Protein AF-F6DA67-F1 (afdb_monomer)

Foldseek 3Di:
DVVLVVLLVVLLVLLVVQLVVDPQSVVLVVVLLVLLLVVLVVVLVVVQVVVCVVVVNDHDDPVVSVVSSVVSSCCLPPVCSVCQQPDDPLVVQQVVCCVPPVDGQWAQLFQFWIWGADPVRATEIGGGRLNSLSVVLVVVQVVCVVVVHDDLVVSLVVSVVVRVVRLVSSLVVLVVCVVVVNHPQQHKYKYKADPVVCVSCCVQQVKDFDDDDPVCVVVVVSVVSSVLVSRQSSCCSNPVHGDPDSDITITMDGSCSRNVVD

Radius of gyration: 20.58 Å; Cα contacts (8 Å, |Δi|>4): 300; chains: 1; bounding box: 48×50×56 Å

Secondary structure (DSSP, 8-state):
-HHHHHHHHHHHHHHHHHHHHSHHHHHHHHHHHHHHHHHHHHHHHHHHHHHHHHTTTPPPPHHHHHHHHHHHHHHHHHHHHHHTTT--HHHHHHHHHHHHHS--SEEEEETTEEEEE-TTS-EEEEE--HHHHHHHHHHHHHHHHHTT---HHHHHHHHHHHHHHHHHHHHHHHHHHHHTTSS-TTPEEEEEEEHHHHHHHHHHHTPEE-PPPHHHHHHHHHHHHHHHHHHHHHHHHHHSS--S---EEEEEEEHHHHHT--

Structure (mmCIF, N/CA/C/O backbone):
data_AF-F6DA67-F1
#
_entry.id   AF-F6DA67-F1
#
loop_
_atom_site.group_PDB
_atom_site.id
_atom_site.type_symbol
_atom_site.label_atom_id
_atom_site.label_alt_id
_atom_site.label_comp_id
_atom_site.label_asym_id
_atom_site.label_entity_id
_atom_site.label_seq_id
_atom_site.pdbx_PDB_ins_code
_atom_site.Cartn_x
_atom_site.Cartn_y
_atom_site.Cartn_z
_atom_site.occupancy
_atom_site.B_iso_or_equiv
_atom_site.auth_seq_id
_atom_site.auth_comp_id
_atom_site.auth_asym_id
_atom_site.auth_atom_id
_atom_site.pdbx_PDB_model_num
ATOM 1 N N . MET A 1 1 ? -6.885 25.244 -4.629 1.00 47.50 1 MET A N 1
ATOM 2 C CA . MET A 1 1 ? -6.294 23.984 -5.140 1.00 47.50 1 MET A CA 1
ATOM 3 C C . MET A 1 1 ? -4.766 23.944 -5.046 1.00 47.50 1 MET A C 1
ATOM 5 O O . MET A 1 1 ? -4.252 22.886 -4.711 1.00 47.50 1 MET A O 1
ATOM 9 N N . ASN A 1 2 ? -4.042 25.059 -5.238 1.00 55.22 2 ASN A N 1
ATOM 10 C CA . ASN A 1 2 ? -2.563 25.078 -5.242 1.00 55.22 2 ASN A CA 1
ATOM 11 C C . ASN A 1 2 ? -1.890 24.566 -3.949 1.00 55.22 2 ASN A C 1
ATOM 13 O O . ASN A 1 2 ? -0.850 23.919 -4.026 1.00 55.22 2 ASN A O 1
ATOM 17 N N . ASN A 1 3 ? -2.505 24.757 -2.775 1.00 81.44 3 ASN A N 1
ATOM 18 C CA . ASN A 1 3 ? -1.893 24.349 -1.501 1.00 81.44 3 ASN A CA 1
ATOM 19 C C . ASN A 1 3 ? -1.839 22.828 -1.288 1.00 81.44 3 ASN A C 1
ATOM 21 O O . ASN A 1 3 ? -0.908 22.345 -0.652 1.00 81.44 3 ASN A O 1
ATOM 25 N N . GLU A 1 4 ? -2.792 22.058 -1.826 1.00 84.19 4 GLU A N 1
ATOM 26 C CA . GLU A 1 4 ? -2.809 20.605 -1.611 1.00 84.19 4 GLU A CA 1
ATOM 27 C C . GLU A 1 4 ? -1.755 19.896 -2.464 1.00 84.19 4 GLU A C 1
ATOM 29 O O . GLU A 1 4 ? -1.044 19.023 -1.975 1.00 84.19 4 GLU A O 1
ATOM 34 N N . TRP A 1 5 ? -1.613 20.298 -3.728 1.00 85.31 5 TRP A N 1
ATOM 35 C CA . TRP A 1 5 ? -0.582 19.758 -4.614 1.00 85.31 5 TRP A CA 1
ATOM 36 C C . TRP A 1 5 ? 0.821 20.016 -4.066 1.00 85.31 5 TRP A C 1
ATOM 38 O O . TRP A 1 5 ? 1.603 19.078 -3.918 1.00 85.31 5 TRP A O 1
ATOM 48 N N . LEU A 1 6 ? 1.104 21.265 -3.683 1.00 87.94 6 LEU A N 1
ATOM 49 C CA . LEU A 1 6 ? 2.373 21.640 -3.057 1.00 87.94 6 LEU A CA 1
ATOM 50 C C . LEU A 1 6 ? 2.613 20.866 -1.758 1.00 87.94 6 LEU A C 1
ATOM 52 O O . LEU A 1 6 ? 3.717 20.379 -1.533 1.00 87.94 6 LEU A O 1
ATOM 56 N N . PHE A 1 7 ? 1.581 20.678 -0.930 1.00 88.50 7 PHE A N 1
ATOM 57 C CA . PHE A 1 7 ? 1.683 19.866 0.282 1.00 88.50 7 PHE A CA 1
ATOM 58 C C . PHE A 1 7 ? 2.084 18.417 -0.023 1.00 88.50 7 PHE A C 1
ATOM 60 O O . PHE A 1 7 ? 3.012 17.893 0.595 1.00 88.50 7 PHE A O 1
ATOM 67 N N . ARG A 1 8 ? 1.429 17.771 -0.997 1.00 89.38 8 ARG A N 1
ATOM 68 C CA . ARG A 1 8 ? 1.737 16.384 -1.384 1.00 89.38 8 ARG A CA 1
ATOM 69 C C . ARG A 1 8 ? 3.165 16.252 -1.911 1.00 89.38 8 ARG A C 1
ATOM 71 O O . ARG A 1 8 ? 3.876 15.326 -1.517 1.00 89.38 8 ARG A O 1
ATOM 78 N N . VAL A 1 9 ? 3.605 17.192 -2.747 1.00 88.25 9 VAL A N 1
ATOM 79 C CA . VAL A 1 9 ? 4.982 17.238 -3.265 1.00 88.25 9 VAL A CA 1
ATOM 80 C C . VAL A 1 9 ? 5.983 17.430 -2.126 1.00 88.25 9 VAL A C 1
ATOM 82 O O . VAL A 1 9 ? 6.941 16.666 -2.028 1.00 88.25 9 VAL A O 1
ATOM 85 N N . ASN A 1 10 ? 5.733 18.369 -1.211 1.00 90.00 10 ASN A N 1
ATOM 86 C CA . ASN A 1 10 ? 6.610 18.633 -0.069 1.00 90.00 10 ASN A CA 1
ATOM 87 C C . ASN A 1 10 ? 6.737 17.421 0.862 1.00 90.00 10 ASN A C 1
ATOM 89 O O . ASN A 1 10 ? 7.841 17.080 1.281 1.00 90.00 10 ASN A O 1
ATOM 93 N N . GLU A 1 11 ? 5.638 16.729 1.160 1.00 89.25 11 GLU A N 1
ATOM 94 C CA . GLU A 1 11 ? 5.669 15.513 1.981 1.00 89.25 11 GLU A CA 1
ATOM 95 C C . GLU A 1 11 ? 6.407 14.366 1.284 1.00 89.25 11 GLU A C 1
ATOM 97 O O . GLU A 1 11 ? 7.165 13.637 1.924 1.00 89.25 11 GLU A O 1
ATOM 102 N N . THR A 1 12 ? 6.245 14.234 -0.033 1.00 88.62 12 THR A N 1
ATOM 103 C CA . THR A 1 12 ? 6.998 13.259 -0.838 1.00 88.62 12 THR A CA 1
ATOM 104 C C . THR A 1 12 ? 8.489 13.586 -0.839 1.00 88.62 12 THR A C 1
ATOM 106 O O . THR A 1 12 ? 9.317 12.703 -0.645 1.00 88.62 12 THR A O 1
ATOM 109 N N . TRP A 1 13 ? 8.850 14.861 -0.966 1.00 89.88 13 TRP A N 1
ATOM 110 C CA . TRP A 1 13 ? 10.239 15.309 -0.909 1.00 89.88 13 TRP A CA 1
ATOM 111 C C . TRP A 1 13 ? 10.879 15.066 0.460 1.00 89.88 13 TRP A C 1
ATOM 113 O O . TRP A 1 13 ? 11.995 14.550 0.536 1.00 89.88 13 TRP A O 1
ATOM 123 N N . ARG A 1 14 ? 10.164 15.374 1.552 1.00 91.31 14 ARG A N 1
ATOM 124 C CA . ARG A 1 14 ? 10.596 15.059 2.926 1.00 91.31 14 ARG A CA 1
ATOM 125 C C . ARG A 1 14 ? 10.836 13.564 3.102 1.00 91.31 14 ARG A C 1
ATOM 127 O O . ARG A 1 14 ? 11.852 13.176 3.674 1.00 91.31 14 ARG A O 1
ATOM 134 N N . PHE A 1 15 ? 9.925 12.743 2.587 1.00 90.88 15 PHE A N 1
ATOM 135 C CA . PHE A 1 15 ? 10.051 11.293 2.615 1.00 90.88 15 PHE A CA 1
ATOM 136 C C . PHE A 1 15 ? 11.291 10.811 1.854 1.00 90.88 15 PHE A C 1
ATOM 138 O O . PHE A 1 15 ? 12.117 10.107 2.431 1.00 90.88 15 PHE A O 1
ATOM 145 N N . THR A 1 16 ? 11.472 11.235 0.600 1.00 89.44 16 THR A N 1
ATOM 146 C CA . THR A 1 16 ? 12.630 10.852 -0.222 1.00 89.44 16 THR A CA 1
ATOM 147 C C . THR A 1 16 ? 13.943 11.267 0.437 1.00 89.44 16 THR A C 1
ATOM 149 O O . THR A 1 16 ? 14.872 10.464 0.515 1.00 89.44 16 THR A O 1
ATOM 152 N N . LYS A 1 17 ? 14.012 12.484 0.991 1.00 91.75 17 LYS A N 1
ATOM 153 C CA . LYS A 1 17 ? 15.178 12.953 1.753 1.00 91.75 17 LYS A CA 1
ATOM 154 C C . LYS A 1 17 ? 15.479 12.061 2.954 1.00 91.75 17 LYS A C 1
ATOM 156 O O . LYS A 1 17 ? 16.620 11.642 3.116 1.00 91.75 17 LYS A O 1
ATOM 161 N N . ALA A 1 18 ? 14.476 11.740 3.772 1.00 89.81 18 ALA A N 1
ATOM 162 C CA . ALA A 1 18 ? 14.655 10.863 4.930 1.00 89.81 18 ALA A CA 1
ATOM 163 C C . ALA A 1 18 ? 15.146 9.465 4.515 1.00 89.81 18 ALA A C 1
ATOM 165 O O . ALA A 1 18 ? 16.015 8.869 5.157 1.00 89.81 18 ALA A O 1
ATOM 166 N N . LEU A 1 19 ? 14.609 8.955 3.410 1.00 89.00 19 LEU A N 1
ATOM 167 C CA . LEU A 1 19 ? 14.921 7.635 2.886 1.00 89.00 19 LEU A CA 1
ATOM 168 C C . LEU A 1 19 ? 16.359 7.550 2.343 1.00 89.00 19 LEU A C 1
ATOM 170 O O . LEU A 1 19 ? 17.045 6.572 2.618 1.00 89.00 19 LEU A O 1
ATOM 174 N N . VAL A 1 20 ? 16.864 8.593 1.678 1.00 90.25 20 VAL A N 1
ATOM 175 C CA . VAL A 1 20 ? 18.268 8.663 1.219 1.00 90.25 20 VAL A CA 1
ATOM 176 C C . VAL A 1 20 ? 19.245 8.955 2.369 1.00 90.25 20 VAL A C 1
ATOM 178 O O . VAL A 1 20 ? 20.353 8.411 2.408 1.00 90.25 20 VAL A O 1
ATOM 181 N N . ALA A 1 21 ? 18.850 9.794 3.329 1.00 90.69 21 ALA A N 1
ATOM 182 C CA . ALA A 1 21 ? 19.714 10.186 4.443 1.00 90.69 21 ALA A CA 1
ATOM 183 C C . ALA A 1 21 ? 19.967 9.037 5.436 1.00 90.69 21 ALA A C 1
ATOM 185 O O . ALA A 1 21 ? 21.059 8.928 5.996 1.00 90.69 21 ALA A O 1
ATOM 186 N N . SER A 1 22 ? 18.992 8.147 5.632 1.00 89.19 22 SER A N 1
ATOM 187 C CA . SER A 1 22 ? 19.088 7.050 6.602 1.00 89.19 22 SER A CA 1
ATOM 188 C C . SER A 1 22 ? 19.750 5.788 6.028 1.00 89.19 22 SER A C 1
ATOM 190 O O . SER A 1 22 ? 19.523 5.411 4.879 1.00 89.19 22 SER A O 1
ATOM 192 N N . GLN A 1 23 ? 20.540 5.077 6.842 1.00 87.38 23 GLN A N 1
ATOM 193 C CA . GLN A 1 23 ? 21.124 3.786 6.448 1.00 87.38 23 GLN A CA 1
ATOM 194 C C . GLN A 1 23 ? 20.050 2.725 6.117 1.00 87.38 23 GLN A C 1
ATOM 196 O O . GLN A 1 23 ? 20.165 2.105 5.056 1.00 87.38 23 GLN A O 1
ATOM 201 N N . PRO A 1 24 ? 18.986 2.533 6.930 1.00 82.69 24 PRO A N 1
ATOM 202 C CA . PRO A 1 24 ? 17.918 1.588 6.599 1.00 82.69 24 PRO A CA 1
ATOM 203 C C . PRO A 1 24 ? 17.187 1.945 5.300 1.00 82.69 24 PRO A C 1
ATOM 205 O O . PRO A 1 24 ? 16.881 1.063 4.500 1.00 82.69 24 PRO A O 1
ATOM 208 N N . GLY A 1 25 ? 16.959 3.238 5.048 1.00 84.19 25 GLY A N 1
ATOM 209 C CA . GLY A 1 25 ? 16.331 3.712 3.818 1.00 84.19 25 GLY A CA 1
ATOM 210 C C . GLY A 1 25 ? 17.201 3.491 2.579 1.00 84.19 25 GLY A C 1
ATOM 211 O O . GLY A 1 25 ? 16.693 3.014 1.566 1.00 84.19 25 GLY A O 1
ATOM 212 N N . ARG A 1 26 ? 18.521 3.720 2.660 1.00 87.94 26 ARG A N 1
ATOM 213 C CA . ARG A 1 26 ? 19.459 3.385 1.569 1.00 87.94 26 ARG A CA 1
ATOM 214 C C . ARG A 1 26 ? 19.498 1.893 1.278 1.00 87.94 26 ARG A C 1
ATOM 216 O O . ARG A 1 26 ? 19.484 1.499 0.116 1.00 87.94 26 ARG A O 1
ATOM 223 N N . HIS A 1 27 ? 19.525 1.062 2.318 1.00 84.50 27 HIS A N 1
ATOM 224 C CA . HIS A 1 27 ? 19.482 -0.387 2.147 1.00 84.50 27 HIS A CA 1
ATOM 225 C C . HIS A 1 27 ? 18.179 -0.824 1.464 1.00 84.50 27 HIS A C 1
ATOM 227 O O . HIS A 1 27 ? 18.207 -1.601 0.510 1.00 84.50 27 HIS A O 1
ATOM 233 N N . PHE A 1 28 ? 17.048 -0.257 1.889 1.00 82.69 28 PHE A N 1
ATOM 234 C CA . PHE A 1 28 ? 15.756 -0.470 1.248 1.00 82.69 28 PHE A CA 1
ATOM 235 C C . PHE A 1 28 ? 15.753 -0.034 -0.227 1.00 82.69 28 PHE A C 1
ATOM 237 O O . PHE A 1 28 ? 15.289 -0.797 -1.073 1.00 82.69 28 PHE A O 1
ATOM 244 N N . LEU A 1 29 ? 16.309 1.139 -0.562 1.00 83.75 29 LEU A N 1
ATOM 245 C CA . LEU A 1 29 ? 16.446 1.594 -1.954 1.00 83.75 29 LEU A CA 1
ATOM 246 C C . LEU A 1 29 ? 17.275 0.635 -2.789 1.00 83.75 29 LEU A C 1
ATOM 248 O O . LEU A 1 29 ? 16.865 0.306 -3.897 1.00 83.75 29 LEU A O 1
ATOM 252 N N . TRP A 1 30 ? 18.414 0.178 -2.267 1.00 83.94 30 TRP A N 1
ATOM 253 C CA . TRP A 1 30 ? 19.270 -0.745 -3.001 1.00 83.94 30 TRP A CA 1
ATOM 254 C C . TRP A 1 30 ? 18.566 -2.060 -3.289 1.00 83.94 30 TRP A C 1
ATOM 256 O O . TRP A 1 30 ? 18.578 -2.531 -4.424 1.00 83.94 30 TRP A O 1
ATOM 266 N N . GLN A 1 31 ? 17.889 -2.621 -2.286 1.00 80.25 31 GLN A N 1
ATOM 267 C CA . GLN A 1 31 ? 17.084 -3.817 -2.490 1.00 80.25 31 GLN A CA 1
ATOM 268 C C . GLN A 1 31 ? 15.953 -3.573 -3.493 1.00 80.25 31 GLN A C 1
ATOM 270 O O . GLN A 1 31 ? 15.712 -4.413 -4.356 1.00 80.25 31 GLN A O 1
ATOM 275 N N . HIS A 1 32 ? 15.244 -2.448 -3.387 1.00 79.56 32 HIS A N 1
ATOM 276 C CA . HIS A 1 32 ? 14.164 -2.109 -4.309 1.00 79.56 32 HIS A CA 1
ATOM 277 C C . HIS A 1 32 ? 14.684 -1.980 -5.745 1.00 79.56 32 HIS A C 1
ATOM 279 O O . HIS A 1 32 ? 14.117 -2.590 -6.643 1.00 79.56 32 HIS A O 1
ATOM 285 N N . LEU A 1 33 ? 15.802 -1.281 -5.952 1.00 83.25 33 LEU A N 1
ATOM 286 C CA . LEU A 1 33 ? 16.454 -1.136 -7.251 1.00 83.25 33 LEU A CA 1
ATOM 287 C C . LEU A 1 33 ? 16.888 -2.489 -7.828 1.00 83.25 33 LEU A C 1
ATOM 289 O O . LEU A 1 33 ? 16.602 -2.760 -8.990 1.00 83.25 33 LEU A O 1
ATOM 293 N N . LEU A 1 34 ? 17.500 -3.363 -7.023 1.00 83.50 34 LEU A N 1
ATOM 294 C CA . LEU A 1 34 ? 17.895 -4.707 -7.457 1.00 83.50 34 LEU A CA 1
ATOM 295 C C . LEU A 1 34 ? 16.684 -5.541 -7.908 1.00 83.50 34 LEU A C 1
ATOM 297 O O . LEU A 1 34 ? 16.707 -6.141 -8.980 1.00 83.50 34 LEU A O 1
ATOM 301 N N . ASN A 1 35 ? 15.601 -5.543 -7.125 1.00 80.19 35 ASN A N 1
ATOM 302 C CA . ASN A 1 35 ? 14.379 -6.268 -7.491 1.00 80.19 35 ASN A CA 1
ATOM 303 C C . ASN A 1 35 ? 13.746 -5.692 -8.761 1.00 80.19 35 ASN A C 1
ATOM 305 O O . ASN A 1 35 ? 13.288 -6.440 -9.621 1.00 80.19 35 ASN A O 1
ATOM 309 N N . THR A 1 36 ? 13.735 -4.367 -8.893 1.00 80.62 36 THR A N 1
ATOM 310 C CA . THR A 1 36 ? 13.184 -3.686 -10.064 1.00 80.62 36 THR A CA 1
ATOM 311 C C . THR A 1 36 ? 14.019 -3.952 -11.318 1.00 80.62 36 THR A C 1
ATOM 313 O O . THR A 1 36 ? 13.440 -4.183 -12.376 1.00 80.62 36 THR A O 1
ATOM 316 N N . LEU A 1 37 ? 15.350 -4.028 -11.206 1.00 83.31 37 LEU A N 1
ATOM 317 C CA . LEU A 1 37 ? 16.243 -4.463 -12.288 1.00 83.31 37 LEU A CA 1
ATOM 318 C C . LEU A 1 37 ? 15.940 -5.896 -12.734 1.00 83.31 37 LEU A C 1
ATOM 320 O O . LEU A 1 37 ? 15.819 -6.152 -13.930 1.00 83.31 37 LEU A O 1
ATOM 324 N N . LEU A 1 38 ? 15.774 -6.820 -11.784 1.00 83.06 38 LEU A N 1
ATOM 325 C CA . LEU A 1 38 ? 15.436 -8.212 -12.085 1.00 83.06 38 LEU A CA 1
ATOM 326 C C . LEU A 1 38 ? 14.072 -8.328 -12.774 1.00 83.06 38 LEU A C 1
ATOM 328 O O . LEU A 1 38 ? 13.959 -9.004 -13.793 1.00 83.06 38 LEU A O 1
ATOM 332 N N . ILE A 1 39 ? 13.049 -7.633 -12.269 1.00 82.12 39 ILE A N 1
ATOM 333 C CA . ILE A 1 39 ? 11.710 -7.616 -12.878 1.00 82.12 39 ILE A CA 1
ATOM 334 C C . ILE A 1 39 ? 11.760 -7.005 -14.280 1.00 82.12 39 ILE A C 1
ATOM 336 O O . ILE A 1 39 ? 11.202 -7.584 -15.211 1.00 82.12 39 ILE A O 1
ATOM 340 N N . ALA A 1 40 ? 12.453 -5.877 -14.458 1.00 84.50 40 ALA A N 1
ATOM 341 C CA . ALA A 1 40 ? 12.643 -5.272 -15.773 1.00 84.50 40 ALA A CA 1
ATOM 342 C C . ALA A 1 40 ? 13.340 -6.247 -16.735 1.00 84.50 40 ALA A C 1
ATOM 344 O O . ALA A 1 40 ? 12.933 -6.366 -17.891 1.00 84.50 40 ALA A O 1
ATOM 345 N N . GLY A 1 41 ? 14.337 -6.993 -16.251 1.00 84.19 41 GLY A N 1
ATOM 346 C CA . GLY A 1 41 ? 15.041 -8.022 -17.015 1.00 84.19 41 GLY A CA 1
ATOM 347 C C . GLY A 1 41 ? 14.122 -9.160 -17.444 1.00 84.19 41 GLY A C 1
ATOM 348 O O . GLY A 1 41 ? 14.063 -9.477 -18.628 1.00 84.19 41 GLY A O 1
ATOM 349 N N . LEU A 1 42 ? 13.347 -9.721 -16.512 1.00 85.88 42 LEU A N 1
ATOM 350 C CA . LEU A 1 42 ? 12.391 -10.796 -16.796 1.00 85.88 42 LEU A CA 1
ATOM 351 C C . LEU A 1 42 ? 11.306 -10.361 -17.784 1.00 85.88 42 LEU A C 1
ATOM 353 O O . LEU A 1 42 ? 10.984 -11.105 -18.708 1.00 85.88 42 LEU A O 1
ATOM 357 N N . LEU A 1 43 ? 10.757 -9.157 -17.619 1.00 84.62 43 LEU A N 1
ATOM 358 C CA . LEU A 1 43 ? 9.747 -8.607 -18.524 1.00 84.62 43 LEU A CA 1
ATOM 359 C C . LEU A 1 43 ? 10.319 -8.352 -19.918 1.00 84.62 43 LEU A C 1
ATOM 361 O O . LEU A 1 43 ? 9.679 -8.689 -20.910 1.00 84.62 43 LEU A O 1
ATOM 365 N N . THR A 1 44 ? 11.534 -7.810 -19.998 1.00 84.94 44 THR A N 1
ATOM 366 C CA . THR A 1 44 ? 12.221 -7.589 -21.278 1.00 84.94 44 THR A CA 1
ATOM 367 C C . THR A 1 44 ? 12.527 -8.916 -21.969 1.00 84.94 44 THR A C 1
ATOM 369 O O . THR A 1 44 ? 12.295 -9.039 -23.167 1.00 84.94 44 THR A O 1
ATOM 372 N N . LEU A 1 45 ? 12.977 -9.930 -21.222 1.00 84.88 45 LEU A N 1
ATOM 373 C CA . LEU A 1 45 ? 13.214 -11.276 -21.744 1.00 84.88 45 LEU A CA 1
ATOM 374 C C . LEU A 1 45 ? 11.915 -11.921 -22.241 1.00 84.88 45 LEU A C 1
ATOM 376 O O . LEU A 1 45 ? 11.882 -12.460 -23.341 1.00 84.88 45 LEU A O 1
ATOM 380 N N . SER A 1 46 ? 10.837 -11.820 -21.462 1.00 84.56 46 SER A N 1
ATOM 381 C CA . SER A 1 46 ? 9.516 -12.342 -21.834 1.00 84.56 46 SER A CA 1
ATOM 382 C C . SER A 1 46 ? 8.999 -11.671 -23.106 1.00 84.56 46 SER A C 1
ATOM 384 O O . SER A 1 46 ? 8.561 -12.350 -24.029 1.00 84.56 46 SER A O 1
ATOM 386 N N . PHE A 1 47 ? 9.113 -10.343 -23.190 1.00 83.50 47 PHE A N 1
ATOM 387 C CA . PHE A 1 47 ? 8.771 -9.584 -24.390 1.00 83.50 47 PHE A CA 1
ATOM 388 C C . PHE A 1 47 ? 9.617 -10.018 -25.590 1.00 83.50 47 PHE A C 1
ATOM 390 O O . PHE A 1 47 ? 9.078 -10.216 -26.674 1.00 83.50 47 PHE A O 1
ATOM 397 N N . PHE A 1 48 ? 10.922 -10.228 -25.400 1.00 82.94 48 PHE A N 1
ATOM 398 C CA . PHE A 1 48 ? 11.809 -10.699 -26.459 1.00 82.94 48 PHE A CA 1
ATOM 399 C C . PHE A 1 48 ? 11.422 -12.095 -26.959 1.00 82.94 48 PHE A C 1
ATOM 401 O O . PHE A 1 48 ? 11.348 -12.288 -28.165 1.00 82.94 48 PHE A O 1
ATOM 408 N N . ILE A 1 49 ? 11.116 -13.041 -26.065 1.00 83.56 49 ILE A N 1
ATOM 409 C CA . ILE A 1 49 ? 10.660 -14.395 -26.429 1.00 83.56 49 ILE A CA 1
ATOM 410 C C . ILE A 1 49 ? 9.363 -14.327 -27.242 1.00 83.56 49 ILE A C 1
ATOM 412 O O . ILE A 1 49 ? 9.250 -14.970 -28.283 1.00 83.56 49 ILE A O 1
ATOM 416 N N . VAL A 1 50 ? 8.401 -13.518 -26.793 1.00 82.81 50 VAL A N 1
ATOM 417 C CA . VAL A 1 50 ? 7.116 -13.333 -27.479 1.00 82.81 50 VAL A CA 1
ATOM 418 C C . VAL A 1 50 ? 7.318 -12.726 -28.867 1.00 82.81 50 VAL A C 1
ATOM 420 O O . VAL A 1 50 ? 6.804 -13.254 -29.849 1.00 82.81 50 VAL A O 1
ATOM 423 N N . MET A 1 51 ? 8.104 -11.653 -28.972 1.00 80.50 51 MET A N 1
ATOM 424 C CA . MET A 1 51 ? 8.398 -11.015 -30.257 1.00 80.50 51 MET A CA 1
ATOM 425 C C . MET A 1 51 ? 9.187 -11.945 -31.183 1.00 80.50 51 MET A C 1
ATOM 427 O O . MET A 1 51 ? 8.885 -12.023 -32.365 1.00 80.50 51 MET A O 1
ATOM 431 N N . PHE A 1 52 ? 10.153 -12.703 -30.668 1.00 81.19 52 PHE A N 1
ATOM 432 C CA . PHE A 1 52 ? 10.884 -13.691 -31.462 1.00 81.19 52 PHE A CA 1
ATOM 433 C C . PHE A 1 52 ? 9.941 -14.758 -32.040 1.00 81.19 52 PHE A C 1
ATOM 435 O O . PHE A 1 52 ? 10.068 -15.108 -33.211 1.00 81.19 52 PHE A O 1
ATOM 442 N N . GLY A 1 53 ? 8.963 -15.219 -31.252 1.00 79.25 53 GLY A N 1
ATOM 443 C CA . GLY A 1 53 ? 7.933 -16.157 -31.707 1.00 79.25 53 GLY A CA 1
ATOM 444 C C . GLY A 1 53 ? 6.986 -15.575 -32.763 1.00 79.25 53 GLY A C 1
ATOM 445 O O . GLY A 1 53 ? 6.651 -16.270 -33.715 1.00 79.25 53 GLY A O 1
ATOM 446 N N . PHE A 1 54 ? 6.582 -14.306 -32.633 1.00 81.75 54 PHE A N 1
ATOM 447 C CA . PHE A 1 54 ? 5.681 -13.649 -33.592 1.00 81.75 54 PHE A CA 1
ATOM 448 C C . PHE A 1 54 ? 6.355 -13.207 -34.895 1.00 81.75 54 PHE A C 1
ATOM 450 O O . PHE A 1 54 ? 5.681 -13.105 -35.914 1.00 81.75 54 PHE A O 1
ATOM 457 N N . TYR A 1 55 ? 7.659 -12.927 -34.872 1.00 79.25 55 TYR A N 1
ATOM 458 C CA . TYR A 1 55 ? 8.401 -12.401 -36.022 1.00 79.25 55 TYR A CA 1
ATOM 459 C C . TYR A 1 55 ? 9.388 -13.420 -36.609 1.00 79.25 55 TYR A C 1
ATOM 461 O O . TYR A 1 55 ? 10.458 -13.033 -37.090 1.00 79.25 55 TYR A O 1
ATOM 469 N N . GLU A 1 56 ? 9.044 -14.711 -36.526 1.00 73.56 56 GLU A N 1
ATOM 470 C CA . GLU A 1 56 ? 9.776 -15.835 -37.140 1.00 73.56 56 GLU A CA 1
ATOM 471 C C . GLU A 1 56 ? 11.290 -15.805 -36.870 1.00 73.56 56 GLU A C 1
ATOM 473 O O . GLU A 1 56 ? 12.123 -16.121 -37.716 1.00 73.56 56 GLU A O 1
ATOM 478 N N . GLY A 1 57 ? 11.670 -15.389 -35.665 1.00 67.69 57 GLY A N 1
ATOM 479 C CA . GLY A 1 57 ? 13.058 -15.374 -35.237 1.00 67.69 57 GLY A CA 1
ATOM 480 C C . GLY A 1 57 ? 13.903 -14.189 -35.708 1.00 67.69 57 GLY A C 1
ATOM 481 O O . GLY A 1 57 ? 15.124 -14.216 -35.536 1.00 67.69 57 GLY A O 1
ATOM 482 N N . THR A 1 58 ? 13.309 -13.120 -36.252 1.00 73.19 58 THR A N 1
ATOM 483 C CA . THR A 1 58 ? 14.078 -11.899 -36.551 1.00 73.19 58 THR A CA 1
ATOM 484 C C . THR A 1 58 ? 14.609 -11.250 -35.258 1.00 73.19 58 THR A C 1
ATOM 486 O O . THR A 1 58 ? 13.838 -10.862 -34.374 1.00 73.19 58 THR A O 1
ATOM 489 N N . PRO A 1 59 ? 15.941 -11.114 -35.096 1.00 72.62 59 PRO A N 1
ATOM 490 C CA . PRO A 1 59 ? 16.514 -10.624 -33.850 1.00 72.62 59 PRO A CA 1
ATOM 491 C C . PRO A 1 59 ? 16.312 -9.110 -33.706 1.00 72.62 59 PRO A C 1
ATOM 493 O O . PRO A 1 59 ? 16.672 -8.324 -34.587 1.00 72.62 59 PRO A O 1
ATOM 496 N N . MET A 1 60 ? 15.795 -8.669 -32.555 1.00 76.88 60 MET A N 1
ATOM 497 C CA . MET A 1 60 ? 15.709 -7.237 -32.253 1.00 76.88 60 MET A CA 1
ATOM 498 C C . MET A 1 60 ? 17.099 -6.594 -32.161 1.00 76.88 60 MET A C 1
ATOM 500 O O . MET A 1 60 ? 18.041 -7.147 -31.588 1.00 76.88 60 MET A O 1
ATOM 504 N N . ARG A 1 61 ? 17.221 -5.360 -32.665 1.00 84.19 61 ARG A N 1
ATOM 505 C CA . ARG A 1 61 ? 18.458 -4.574 -32.555 1.00 84.19 61 ARG A CA 1
ATOM 506 C C . ARG A 1 61 ? 18.793 -4.310 -31.083 1.00 84.19 61 ARG A C 1
ATOM 508 O O . ARG A 1 61 ? 17.946 -3.836 -30.327 1.00 84.19 61 ARG A O 1
ATOM 515 N N . ARG A 1 62 ? 20.066 -4.493 -30.702 1.00 82.94 62 ARG A N 1
ATOM 516 C CA . ARG A 1 62 ? 20.574 -4.258 -29.329 1.00 82.94 62 ARG A CA 1
ATOM 517 C C . ARG A 1 62 ? 20.185 -2.886 -28.765 1.00 82.94 62 ARG A C 1
ATOM 519 O O . ARG A 1 62 ? 19.830 -2.781 -27.596 1.00 82.94 62 ARG A O 1
ATOM 526 N N . ARG A 1 63 ? 20.208 -1.842 -29.605 1.00 83.38 63 ARG A N 1
ATOM 527 C CA . ARG A 1 63 ? 19.806 -0.476 -29.221 1.00 83.38 63 ARG A CA 1
ATOM 528 C C . ARG A 1 63 ? 18.339 -0.403 -28.792 1.00 83.38 63 ARG A C 1
ATOM 530 O O . ARG A 1 63 ? 18.046 0.216 -27.778 1.00 83.38 63 ARG A O 1
ATOM 537 N N . SER A 1 64 ? 17.437 -1.061 -29.519 1.00 81.62 64 SER A N 1
ATOM 538 C CA . SER A 1 64 ? 16.010 -1.092 -29.185 1.00 81.62 64 SER A CA 1
ATOM 539 C C . SER A 1 64 ? 15.772 -1.809 -27.859 1.00 81.62 64 SER A C 1
ATOM 541 O O . SER A 1 64 ? 15.065 -1.282 -27.010 1.00 81.62 64 SER A O 1
ATOM 543 N N . VAL A 1 65 ? 16.445 -2.943 -27.632 1.00 81.12 65 VAL A N 1
ATOM 544 C CA . VAL A 1 65 ? 16.372 -3.680 -26.357 1.00 81.12 65 VAL A CA 1
ATOM 545 C C . VAL A 1 65 ? 16.856 -2.814 -25.190 1.00 81.12 65 VAL A C 1
ATOM 547 O O . VAL A 1 65 ? 16.175 -2.725 -24.172 1.00 81.12 65 VAL A O 1
ATOM 550 N N . ALA A 1 66 ? 17.990 -2.125 -25.344 1.00 81.94 66 ALA A N 1
ATOM 551 C CA . ALA A 1 66 ? 18.536 -1.251 -24.306 1.00 81.94 66 ALA A CA 1
ATOM 552 C C . ALA A 1 66 ? 17.622 -0.056 -23.988 1.00 81.94 66 ALA A C 1
ATOM 554 O O . ALA A 1 66 ? 17.461 0.295 -22.818 1.00 81.94 66 ALA A O 1
ATOM 555 N N . ILE A 1 67 ? 16.996 0.548 -25.006 1.00 84.88 67 ILE A N 1
ATOM 556 C CA . ILE A 1 67 ? 16.039 1.649 -24.827 1.00 84.88 67 ILE A CA 1
ATOM 557 C C . ILE A 1 67 ? 14.775 1.144 -24.128 1.00 84.88 67 ILE A C 1
ATOM 559 O O . ILE A 1 67 ? 14.359 1.740 -23.138 1.00 84.88 67 ILE A O 1
ATOM 563 N N . SER A 1 68 ? 14.190 0.033 -24.584 1.00 82.88 68 SER A N 1
ATOM 564 C CA . SER A 1 68 ? 12.998 -0.561 -23.966 1.00 82.88 68 SER A CA 1
ATOM 565 C C . SER A 1 68 ? 13.249 -0.964 -22.515 1.00 82.88 68 SER A C 1
ATOM 567 O O . SER A 1 68 ? 12.431 -0.654 -21.652 1.00 82.88 68 SER A O 1
ATOM 569 N N . PHE A 1 69 ? 14.397 -1.583 -22.229 1.00 84.62 69 PHE A N 1
ATOM 570 C CA . PHE A 1 69 ? 14.801 -1.927 -20.868 1.00 84.62 69 PHE A CA 1
ATOM 571 C C . PHE A 1 69 ? 14.974 -0.678 -19.999 1.00 84.62 69 PHE A C 1
ATOM 573 O O . PHE A 1 69 ? 14.428 -0.620 -18.901 1.00 84.62 69 PHE A O 1
ATOM 580 N N . SER A 1 70 ? 15.690 0.337 -20.494 1.00 84.56 70 SER A N 1
ATOM 581 C CA . SER A 1 70 ? 15.911 1.591 -19.761 1.00 84.56 70 SER A CA 1
ATOM 582 C C . SER A 1 70 ? 14.595 2.295 -19.451 1.00 84.56 70 SER A C 1
ATOM 584 O O . SER A 1 70 ? 14.355 2.659 -18.305 1.00 84.56 70 SER A O 1
ATOM 586 N N . LEU A 1 71 ? 13.708 2.421 -20.443 1.00 84.31 71 LEU A N 1
ATOM 587 C CA . LEU A 1 71 ? 12.382 3.003 -20.253 1.00 84.31 71 LEU A CA 1
ATOM 588 C C . LEU A 1 71 ? 11.579 2.212 -19.224 1.00 84.31 71 LEU A C 1
ATOM 590 O O . LEU A 1 71 ? 11.054 2.803 -18.283 1.00 84.31 71 LEU A O 1
ATOM 594 N N . LEU A 1 72 ? 11.515 0.885 -19.358 1.00 84.19 72 LEU A N 1
ATOM 595 C CA . LEU A 1 72 ? 10.801 0.021 -18.421 1.00 84.19 72 LEU A CA 1
ATOM 596 C C . LEU A 1 72 ? 11.334 0.176 -16.994 1.00 84.19 72 LEU A C 1
ATOM 598 O O . LEU A 1 72 ? 10.553 0.330 -16.057 1.00 84.19 72 LEU A O 1
ATOM 602 N N . LEU A 1 73 ? 12.655 0.187 -16.830 1.00 82.31 73 LEU A N 1
ATOM 603 C CA . LEU A 1 73 ? 13.309 0.383 -15.543 1.00 82.31 73 LEU A CA 1
ATOM 604 C C . LEU A 1 73 ? 12.951 1.746 -14.938 1.00 82.31 73 LEU A C 1
ATOM 606 O O . LEU A 1 73 ? 12.543 1.822 -13.778 1.00 82.31 73 LEU A O 1
ATOM 610 N N . THR A 1 74 ? 13.052 2.818 -15.727 1.00 81.88 74 THR A N 1
ATOM 611 C CA . THR A 1 74 ? 12.668 4.172 -15.312 1.00 81.88 74 THR A CA 1
ATOM 612 C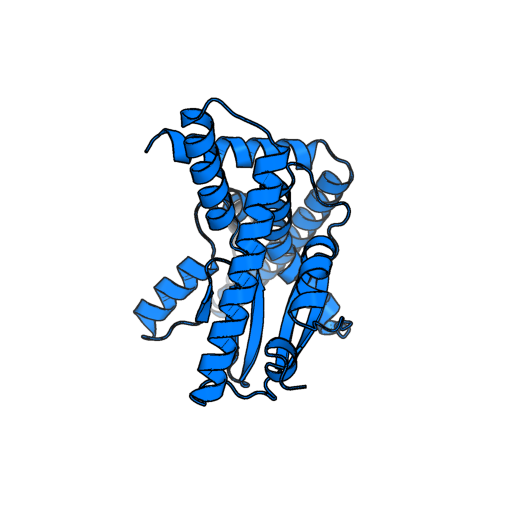 C . THR A 1 74 ? 11.202 4.224 -14.896 1.00 81.88 74 THR A C 1
ATOM 614 O O . THR A 1 74 ? 10.893 4.769 -13.836 1.00 81.88 74 THR A O 1
ATOM 617 N N . PHE A 1 75 ? 10.298 3.615 -15.667 1.00 81.00 75 PHE A N 1
ATOM 618 C CA . PHE A 1 75 ? 8.880 3.547 -15.322 1.00 81.00 75 PHE A CA 1
ATOM 619 C C . PHE A 1 75 ? 8.652 2.790 -14.016 1.00 81.00 75 PHE A C 1
ATOM 621 O O . PHE A 1 75 ? 7.943 3.290 -13.148 1.00 81.00 75 PHE A O 1
ATOM 628 N N . LEU A 1 76 ? 9.280 1.632 -13.825 1.00 78.69 76 LEU A N 1
ATOM 629 C CA . LEU A 1 76 ? 9.097 0.828 -12.617 1.00 78.69 76 LEU A CA 1
ATOM 630 C C . LEU A 1 76 ? 9.639 1.501 -11.346 1.00 78.69 76 LEU A C 1
ATOM 632 O O . LEU A 1 76 ? 9.111 1.243 -10.268 1.00 78.69 76 LEU A O 1
ATOM 636 N N . ILE A 1 77 ? 10.647 2.372 -11.452 1.00 78.06 77 ILE A N 1
ATOM 637 C CA . ILE A 1 77 ? 11.208 3.108 -10.305 1.00 78.06 77 ILE A CA 1
ATOM 638 C C . ILE A 1 77 ? 10.446 4.413 -10.054 1.00 78.06 77 ILE A C 1
ATOM 640 O O . ILE A 1 77 ? 9.996 4.680 -8.938 1.00 78.06 77 ILE A O 1
ATOM 644 N N . ILE A 1 78 ? 10.320 5.253 -11.082 1.00 77.94 78 ILE A N 1
ATOM 645 C CA . ILE A 1 78 ? 9.842 6.632 -10.932 1.00 77.94 78 ILE A CA 1
ATOM 646 C C . ILE A 1 78 ? 8.326 6.669 -10.810 1.00 77.94 78 ILE A C 1
ATOM 648 O O . ILE A 1 78 ? 7.803 7.402 -9.971 1.00 77.94 78 ILE A O 1
ATOM 652 N N . TYR A 1 79 ? 7.611 5.886 -11.620 1.00 75.81 79 TYR A N 1
ATOM 653 C CA . TYR A 1 79 ? 6.156 5.980 -11.682 1.00 75.81 79 TYR A CA 1
ATOM 654 C C . TYR A 1 79 ? 5.504 5.675 -10.328 1.00 75.81 79 TYR A C 1
ATOM 656 O O . TYR A 1 79 ? 4.736 6.517 -9.865 1.00 75.81 79 TYR A O 1
ATOM 664 N N . PRO A 1 80 ? 5.852 4.586 -9.607 1.00 72.50 80 PRO A N 1
ATOM 665 C CA . PRO A 1 80 ? 5.267 4.335 -8.295 1.00 72.50 80 PRO A CA 1
ATOM 666 C C . PRO A 1 80 ? 5.513 5.480 -7.308 1.00 72.50 80 PRO A C 1
ATOM 668 O O . PRO A 1 80 ? 4.567 5.902 -6.647 1.00 72.50 80 PRO A O 1
ATOM 671 N N . LEU A 1 81 ? 6.738 6.018 -7.240 1.00 75.69 81 LEU A N 1
ATOM 672 C CA . LEU A 1 81 ? 7.085 7.152 -6.371 1.00 75.69 81 LEU A CA 1
ATOM 673 C C . LEU A 1 81 ? 6.280 8.409 -6.717 1.00 75.69 81 LEU A C 1
ATOM 675 O O . LEU A 1 81 ? 5.764 9.076 -5.823 1.00 75.69 81 LEU A O 1
ATOM 679 N N . ALA A 1 82 ? 6.153 8.714 -8.007 1.00 73.94 82 ALA A N 1
ATOM 680 C CA . ALA A 1 82 ? 5.454 9.898 -8.488 1.00 73.94 82 ALA A CA 1
ATOM 681 C C . ALA A 1 82 ? 3.937 9.802 -8.283 1.00 73.94 82 ALA A C 1
ATOM 683 O O . ALA A 1 82 ? 3.293 10.807 -7.996 1.00 73.94 82 ALA A O 1
ATOM 684 N N . THR A 1 83 ? 3.351 8.607 -8.409 1.00 74.19 83 THR A N 1
ATOM 685 C CA . THR A 1 83 ? 1.891 8.424 -8.357 1.00 74.19 83 THR A CA 1
ATOM 686 C C . THR A 1 83 ? 1.349 8.119 -6.967 1.00 74.19 83 THR A C 1
ATOM 688 O O . THR A 1 83 ? 0.202 8.459 -6.674 1.00 74.19 83 THR A O 1
ATOM 691 N N . MET A 1 84 ? 2.171 7.523 -6.095 1.00 75.25 84 MET A N 1
ATOM 692 C CA . MET A 1 84 ? 1.837 7.172 -4.707 1.00 75.25 84 MET A CA 1
ATOM 693 C C . MET A 1 84 ? 1.095 8.262 -3.917 1.00 75.25 84 MET A C 1
ATOM 695 O O . MET A 1 84 ? 0.136 7.926 -3.210 1.00 75.25 84 MET A O 1
ATOM 699 N N . PRO A 1 85 ? 1.492 9.547 -4.013 1.00 75.69 85 PRO A N 1
ATOM 700 C CA . PRO A 1 85 ? 0.844 10.624 -3.275 1.00 75.69 85 PRO A CA 1
ATOM 701 C C . PRO A 1 85 ? -0.544 10.975 -3.805 1.00 75.69 85 PRO A C 1
ATOM 703 O O . PRO A 1 85 ? -1.280 11.655 -3.098 1.00 75.69 85 PRO A O 1
ATOM 706 N N . PHE A 1 86 ? -0.916 10.550 -5.014 1.00 74.88 86 PHE A N 1
ATOM 707 C CA . PHE A 1 86 ? -2.111 11.034 -5.714 1.00 74.88 86 PHE A CA 1
ATOM 708 C C . PHE A 1 86 ? -3.180 9.966 -5.889 1.00 74.88 86 PHE A C 1
ATOM 710 O O . PHE A 1 86 ? -4.360 10.247 -5.696 1.00 74.88 86 PHE A O 1
ATOM 717 N N . PHE A 1 87 ? -2.791 8.741 -6.226 1.00 68.62 87 PHE A N 1
ATOM 718 C CA . PHE A 1 87 ? -3.730 7.642 -6.409 1.00 68.62 87 PHE A CA 1
ATOM 719 C C . PHE A 1 87 ? -3.077 6.308 -6.069 1.00 68.62 87 PHE A C 1
ATOM 721 O O . PHE A 1 87 ? -1.859 6.154 -6.091 1.00 68.62 87 PHE A O 1
ATOM 728 N N . SER A 1 88 ? -3.895 5.315 -5.726 1.00 71.44 88 SER A N 1
ATOM 729 C CA . SER A 1 88 ? -3.423 3.938 -5.643 1.00 71.44 88 SER A CA 1
ATOM 730 C C . SER A 1 88 ? -3.646 3.272 -6.990 1.00 71.44 88 SER A C 1
ATOM 732 O O . SER A 1 88 ? -4.712 3.425 -7.587 1.00 71.44 88 SER A O 1
ATOM 734 N N . PHE A 1 89 ? -2.691 2.451 -7.428 1.00 69.81 89 PHE A N 1
ATOM 735 C CA . PHE A 1 89 ? -2.885 1.536 -8.558 1.00 69.81 89 PHE A CA 1
ATOM 736 C C . PHE A 1 89 ? -4.212 0.763 -8.452 1.00 69.81 89 PHE A C 1
ATOM 738 O O . PHE A 1 89 ? -4.906 0.542 -9.437 1.00 69.81 89 PHE A O 1
ATOM 745 N N . LYS A 1 90 ? -4.626 0.443 -7.226 1.00 73.81 90 LYS A N 1
ATOM 746 C CA . LYS A 1 90 ? -5.864 -0.275 -6.923 1.00 73.81 90 LYS A CA 1
ATOM 747 C C . LYS A 1 90 ? -7.121 0.514 -7.294 1.00 73.81 90 LYS A C 1
ATOM 749 O O . LYS A 1 90 ? -8.089 -0.086 -7.744 1.00 73.81 90 LYS A O 1
ATOM 754 N N . ASP A 1 91 ? -7.105 1.841 -7.159 1.00 72.62 91 ASP A N 1
ATOM 755 C CA . ASP A 1 91 ? -8.219 2.703 -7.580 1.00 72.62 91 ASP A CA 1
ATOM 756 C C . ASP A 1 91 ? -8.339 2.766 -9.096 1.00 72.62 91 ASP A C 1
ATOM 758 O O . ASP A 1 91 ? -9.446 2.734 -9.635 1.00 72.62 91 ASP A O 1
ATOM 762 N N . LEU A 1 92 ? -7.196 2.819 -9.783 1.00 73.62 92 LEU A N 1
ATOM 763 C CA . LEU A 1 92 ? -7.145 2.779 -11.237 1.00 73.62 92 LEU A CA 1
ATOM 764 C C . LEU A 1 92 ? -7.677 1.438 -11.756 1.00 73.62 92 LEU A C 1
ATOM 766 O O . LEU A 1 92 ? -8.592 1.428 -12.576 1.00 73.62 92 LEU A O 1
ATOM 770 N N . VAL A 1 93 ? -7.186 0.320 -11.214 1.00 74.38 93 VAL A N 1
ATOM 771 C CA . VAL A 1 93 ? -7.650 -1.030 -11.570 1.00 74.38 93 VAL A CA 1
ATOM 772 C C . VAL A 1 93 ? -9.140 -1.199 -11.292 1.00 74.38 93 VAL A C 1
ATOM 774 O O . VAL A 1 93 ? -9.856 -1.707 -12.148 1.00 74.38 93 VAL A O 1
ATOM 777 N N . ASN A 1 94 ? -9.646 -0.723 -10.151 1.00 77.12 94 ASN A N 1
ATOM 778 C CA . ASN A 1 94 ? -11.080 -0.795 -9.864 1.00 77.12 94 ASN A CA 1
ATOM 779 C C . ASN A 1 94 ? -11.917 0.004 -10.868 1.00 77.12 94 ASN A C 1
ATOM 781 O O . ASN A 1 94 ? -12.960 -0.480 -11.302 1.00 77.12 94 ASN A O 1
ATOM 785 N N . LYS A 1 95 ? -11.478 1.211 -11.251 1.00 79.75 95 LYS A N 1
ATOM 786 C CA . LYS A 1 95 ? -12.171 2.027 -12.262 1.00 79.75 95 LYS A CA 1
ATOM 787 C C . LYS A 1 95 ? -12.155 1.358 -13.633 1.00 79.75 95 LYS A C 1
ATOM 789 O O . LYS A 1 95 ? -13.179 1.356 -14.309 1.00 79.75 95 LYS A O 1
ATOM 794 N N . ILE A 1 96 ? -11.019 0.788 -14.030 1.00 80.50 96 ILE A N 1
ATOM 795 C CA . ILE A 1 96 ? -10.874 0.070 -15.301 1.00 80.50 96 ILE A CA 1
ATOM 796 C C . ILE A 1 96 ? -11.755 -1.182 -15.302 1.00 80.50 96 ILE A C 1
ATOM 798 O O . ILE A 1 96 ? -12.560 -1.353 -16.208 1.00 80.50 96 ILE A O 1
ATOM 802 N N . SER A 1 97 ? -11.679 -2.011 -14.260 1.00 79.31 97 SER A N 1
ATOM 803 C CA . SER A 1 97 ? -12.489 -3.227 -14.138 1.00 79.31 97 SER A CA 1
ATOM 804 C C . SER A 1 97 ? -13.984 -2.933 -14.124 1.00 79.31 97 SER A C 1
ATOM 806 O O . SER A 1 97 ? -14.757 -3.632 -14.771 1.00 79.31 97 SER A O 1
ATOM 808 N N . LEU A 1 98 ? -14.407 -1.875 -13.429 1.00 81.19 98 LEU A N 1
ATOM 809 C CA . LEU A 1 98 ? -15.811 -1.478 -13.423 1.00 81.19 98 LEU A CA 1
ATOM 810 C C . LEU A 1 98 ? -16.284 -1.077 -14.826 1.00 81.19 98 LEU A C 1
ATOM 812 O O . LEU A 1 98 ? -17.393 -1.429 -15.207 1.00 81.19 98 LEU A O 1
ATOM 816 N N . ARG A 1 99 ? -15.442 -0.373 -15.594 1.00 85.19 99 ARG A N 1
ATOM 817 C CA . ARG A 1 99 ? -15.751 0.022 -16.976 1.00 85.19 99 ARG A CA 1
ATOM 818 C C . ARG A 1 99 ? -15.770 -1.160 -17.943 1.00 85.19 99 ARG A C 1
ATOM 820 O O . ARG A 1 99 ? -16.615 -1.179 -18.823 1.00 85.19 99 ARG A O 1
ATOM 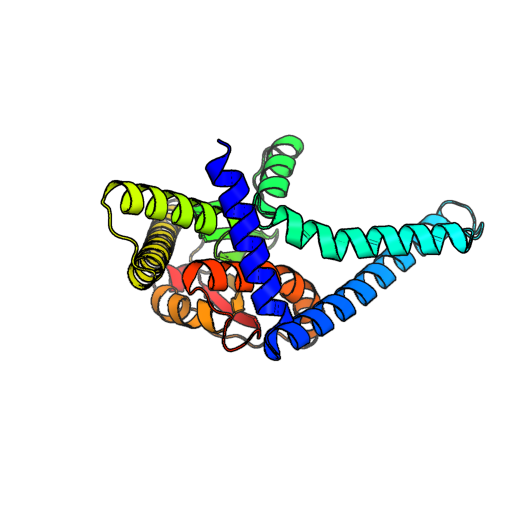827 N N . LEU A 1 100 ? -14.846 -2.109 -17.796 1.00 83.62 100 LEU A N 1
ATOM 828 C CA . LEU A 1 100 ? -14.688 -3.220 -18.742 1.00 83.62 100 LEU A CA 1
ATOM 829 C C . LEU A 1 100 ? -15.590 -4.417 -18.425 1.00 83.62 100 LEU A C 1
ATOM 831 O O . LEU A 1 100 ? -16.135 -5.029 -19.333 1.00 83.62 100 LEU A O 1
ATOM 835 N N . ALA A 1 101 ? -15.735 -4.765 -17.148 1.00 78.62 101 ALA A N 1
ATOM 836 C CA . ALA A 1 101 ? -16.386 -5.999 -16.710 1.00 78.62 101 ALA A CA 1
ATOM 837 C C . ALA A 1 101 ? -17.640 -5.758 -15.853 1.00 78.62 101 ALA A C 1
ATOM 839 O O . ALA A 1 101 ? -18.233 -6.714 -15.356 1.00 78.62 101 ALA A O 1
ATOM 840 N N . GLY A 1 102 ? -18.013 -4.497 -15.590 1.00 74.62 102 GLY A N 1
ATOM 841 C CA . GLY A 1 102 ? -19.143 -4.151 -14.716 1.00 74.62 102 GLY A CA 1
ATOM 842 C C . GLY A 1 102 ? -18.960 -4.576 -13.253 1.00 74.62 102 GLY A C 1
ATOM 843 O O . GLY A 1 102 ? -19.881 -4.463 -12.447 1.00 74.62 102 GLY A O 1
ATOM 844 N N . ARG A 1 103 ? -17.773 -5.074 -12.884 1.00 73.56 103 ARG A N 1
ATOM 845 C CA . ARG A 1 103 ? -17.474 -5.655 -11.572 1.00 73.56 103 ARG A CA 1
ATOM 846 C C . ARG A 1 103 ? -16.274 -4.962 -10.944 1.00 73.56 103 ARG A C 1
ATOM 848 O O . ARG A 1 103 ? -15.301 -4.621 -11.620 1.00 73.56 103 ARG A O 1
ATOM 855 N N . ARG A 1 104 ? -16.341 -4.756 -9.628 1.00 73.50 104 ARG A N 1
ATOM 856 C CA . ARG A 1 104 ? 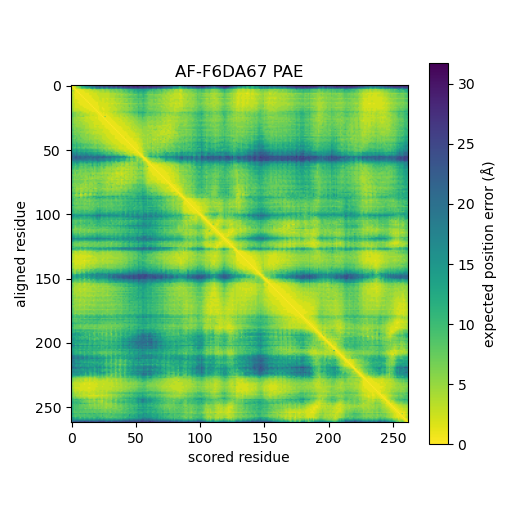-15.215 -4.256 -8.829 1.00 73.50 104 ARG A CA 1
ATOM 857 C C . ARG A 1 104 ? -14.362 -5.441 -8.388 1.00 73.50 104 ARG A C 1
ATOM 859 O O . ARG A 1 104 ? -14.908 -6.432 -7.920 1.00 73.50 104 ARG A O 1
ATOM 866 N N . ILE A 1 105 ? -13.046 -5.311 -8.513 1.00 76.69 105 ILE A N 1
ATOM 867 C CA . ILE A 1 105 ? -12.082 -6.320 -8.041 1.00 76.69 105 ILE A CA 1
ATOM 868 C C . ILE A 1 105 ? -11.839 -6.141 -6.540 1.00 76.69 105 ILE A C 1
ATOM 870 O O . ILE A 1 105 ? -11.677 -7.113 -5.807 1.00 76.69 105 ILE A O 1
ATOM 874 N N . PHE A 1 106 ? -11.868 -4.889 -6.071 1.00 80.12 106 PHE A N 1
ATOM 875 C CA . PHE A 1 106 ? -11.714 -4.553 -4.662 1.00 80.12 106 PHE A CA 1
ATOM 876 C C . PHE A 1 106 ? -13.034 -4.071 -4.058 1.00 80.12 106 PHE A C 1
ATOM 878 O O . PHE A 1 106 ? -13.622 -3.083 -4.518 1.00 80.12 106 PHE A O 1
ATOM 885 N N . THR A 1 107 ? -13.445 -4.720 -2.974 1.00 80.94 107 THR A N 1
ATOM 886 C CA . THR A 1 107 ? -14.545 -4.311 -2.101 1.00 80.94 107 THR A CA 1
ATOM 887 C C . THR A 1 107 ? -13.994 -3.384 -1.024 1.00 80.94 107 THR A C 1
ATOM 889 O O . THR A 1 107 ? -13.278 -3.817 -0.119 1.00 80.94 107 THR A O 1
ATOM 892 N N . ASN A 1 108 ? -14.309 -2.092 -1.125 1.00 80.69 108 ASN A N 1
ATOM 893 C CA . ASN A 1 108 ? -13.951 -1.120 -0.094 1.00 80.69 108 ASN A CA 1
ATOM 894 C C . ASN A 1 108 ? -14.784 -1.392 1.158 1.00 80.69 108 ASN A C 1
ATOM 896 O O . ASN A 1 108 ? -16.010 -1.322 1.095 1.00 80.69 108 ASN A O 1
ATOM 900 N N . LEU A 1 109 ? -14.119 -1.688 2.274 1.00 79.31 109 LEU A N 1
ATOM 901 C CA . LEU A 1 109 ? -14.795 -1.859 3.557 1.00 79.31 109 LEU A CA 1
ATOM 902 C C . LEU A 1 109 ? -14.871 -0.546 4.335 1.00 79.31 109 LEU A C 1
ATOM 904 O O . LEU A 1 109 ? -15.823 -0.287 5.061 1.00 79.31 109 LEU A O 1
ATOM 908 N N . SER A 1 110 ? -13.833 0.271 4.191 1.00 80.06 110 SER A N 1
ATOM 909 C CA . SER A 1 110 ? -13.728 1.625 4.722 1.00 80.06 110 SER A CA 1
ATOM 910 C C . SER A 1 110 ? -12.638 2.386 3.958 1.00 80.06 110 SER A C 1
ATOM 912 O O . SER A 1 110 ? -12.017 1.838 3.043 1.00 80.06 110 SER A O 1
ATOM 914 N N . ASP A 1 111 ? -12.378 3.639 4.334 1.00 76.44 111 ASP A N 1
ATOM 915 C CA . ASP A 1 111 ? -11.397 4.508 3.661 1.00 76.44 111 ASP A CA 1
ATOM 916 C C . ASP A 1 111 ? -9.991 3.892 3.569 1.00 76.44 111 ASP A C 1
ATOM 918 O O . ASP A 1 111 ? -9.267 4.099 2.592 1.00 76.44 111 ASP A O 1
ATOM 922 N N . HIS A 1 112 ? -9.610 3.102 4.576 1.00 76.62 112 HIS A N 1
ATOM 923 C CA . HIS A 1 112 ? -8.279 2.511 4.696 1.00 76.62 112 HIS A CA 1
ATOM 924 C C . HIS A 1 112 ? -8.272 0.989 4.645 1.00 76.62 112 HIS A C 1
ATOM 926 O O . HIS A 1 112 ? -7.211 0.397 4.801 1.00 76.62 112 HIS A O 1
ATOM 932 N N . VAL A 1 113 ? -9.406 0.322 4.454 1.00 78.06 113 VAL A N 1
ATOM 933 C CA . VAL A 1 113 ? -9.456 -1.144 4.493 1.00 78.06 113 VAL A CA 1
ATOM 934 C C . VAL A 1 113 ? -10.298 -1.662 3.346 1.00 78.06 113 VAL A C 1
ATOM 936 O O . VAL A 1 113 ? -11.427 -1.222 3.139 1.00 78.06 113 VAL A O 1
ATOM 939 N N . PHE A 1 114 ? -9.758 -2.611 2.593 1.00 82.88 114 PHE A N 1
ATOM 940 C CA . PHE A 1 114 ? -10.468 -3.202 1.468 1.00 82.88 114 PHE A CA 1
ATOM 941 C C . PHE A 1 114 ? -10.065 -4.657 1.252 1.00 82.88 114 PHE A C 1
ATOM 943 O O . PHE A 1 114 ? -8.933 -5.066 1.533 1.00 82.88 114 PHE A O 1
ATOM 950 N N . TYR A 1 115 ? -11.024 -5.421 0.744 1.00 84.31 115 TYR A N 1
ATOM 951 C CA . TYR A 1 115 ? -10.874 -6.820 0.376 1.00 84.31 115 TYR A CA 1
ATOM 952 C C . TYR A 1 115 ? -10.725 -6.955 -1.132 1.00 84.31 115 TYR A C 1
ATOM 954 O O . TYR A 1 115 ? -11.413 -6.280 -1.891 1.00 84.31 115 TYR A O 1
ATOM 962 N N . SER A 1 116 ? -9.843 -7.851 -1.556 1.00 82.81 116 SER A N 1
ATOM 963 C CA . SER A 1 116 ? -9.852 -8.426 -2.900 1.00 82.81 116 SER A CA 1
ATOM 964 C C . SER A 1 116 ? -10.212 -9.891 -2.757 1.00 82.81 116 SER A C 1
ATOM 966 O O . SER A 1 116 ? -9.569 -10.577 -1.969 1.00 82.81 116 SER A O 1
ATOM 968 N N . GLN A 1 117 ? -11.206 -10.373 -3.487 1.00 81.44 117 GLN A N 1
ATOM 969 C CA . GLN A 1 117 ? -11.545 -11.794 -3.483 1.00 81.44 117 GLN A CA 1
ATOM 970 C C . GLN A 1 117 ? -10.991 -12.440 -4.752 1.00 81.44 117 GLN A C 1
ATOM 972 O O . GLN A 1 117 ? -11.146 -11.880 -5.838 1.00 81.44 117 GLN A O 1
ATOM 977 N N . ASP A 1 118 ? -10.309 -13.573 -4.614 1.00 78.62 118 ASP A N 1
ATOM 978 C CA . ASP A 1 118 ? -9.887 -14.369 -5.765 1.00 78.62 118 ASP A CA 1
ATOM 979 C C . ASP A 1 118 ? -11.015 -15.295 -6.258 1.00 78.62 118 ASP A C 1
ATOM 981 O O . ASP A 1 118 ? -12.083 -15.400 -5.648 1.00 78.62 118 ASP A O 1
ATOM 985 N N . SER A 1 119 ? -10.791 -15.968 -7.388 1.00 73.00 119 SER A N 1
ATOM 986 C CA . SER A 1 119 ? -11.754 -16.922 -7.954 1.00 73.00 119 SER A CA 1
ATOM 987 C C . SER A 1 119 ? -12.012 -18.134 -7.052 1.00 73.00 119 SER A C 1
ATOM 989 O O . SER A 1 119 ? -13.068 -18.750 -7.163 1.00 73.00 119 SER A O 1
ATOM 991 N N . GLY A 1 120 ? -11.085 -18.459 -6.146 1.00 72.81 120 GLY A N 1
ATOM 992 C CA . GLY A 1 120 ? -11.218 -19.522 -5.148 1.00 72.81 120 GLY A CA 1
ATOM 993 C C . GLY A 1 120 ? -11.940 -19.086 -3.869 1.00 72.81 120 GLY A C 1
ATOM 994 O O . GLY A 1 120 ? -12.095 -19.889 -2.951 1.00 72.81 120 GLY A O 1
ATOM 995 N N . GLY A 1 121 ? -12.379 -17.828 -3.782 1.00 74.44 121 GLY A N 1
ATOM 996 C CA . GLY A 1 121 ? -13.085 -17.288 -2.625 1.00 74.44 121 GLY A CA 1
ATOM 997 C C . GLY A 1 121 ? -12.195 -16.914 -1.439 1.00 74.44 121 GLY A C 1
ATOM 998 O O . GLY A 1 121 ? -12.734 -16.598 -0.375 1.00 74.44 121 GLY A O 1
ATOM 999 N N . GLN A 1 122 ? -10.868 -16.912 -1.598 1.00 81.94 122 GLN A N 1
ATOM 1000 C CA . GLN A 1 122 ? -9.951 -16.378 -0.592 1.00 81.94 122 GLN A CA 1
ATOM 1001 C C . GLN A 1 122 ? -9.933 -14.855 -0.653 1.00 81.94 122 GLN A C 1
ATOM 1003 O O . GLN A 1 122 ? -10.017 -14.238 -1.718 1.00 81.94 122 GLN A O 1
ATOM 1008 N N . ILE A 1 123 ? -9.800 -14.236 0.516 1.00 84.12 123 ILE A N 1
ATOM 1009 C CA . ILE A 1 123 ? -9.815 -12.787 0.662 1.00 84.12 123 ILE A CA 1
ATOM 1010 C C . ILE A 1 123 ? -8.391 -12.305 0.897 1.00 84.12 123 ILE A C 1
ATOM 1012 O O . ILE A 1 123 ? -7.738 -12.702 1.856 1.00 84.12 123 ILE A O 1
ATOM 1016 N N . THR A 1 124 ? -7.914 -11.390 0.065 1.00 81.25 124 THR A N 1
ATOM 1017 C CA . THR A 1 124 ? -6.712 -10.611 0.355 1.00 81.25 124 THR A CA 1
ATOM 1018 C C . THR A 1 124 ? -7.105 -9.320 1.063 1.00 81.25 124 THR A C 1
ATOM 1020 O O . THR A 1 124 ? -7.827 -8.487 0.508 1.00 81.25 124 THR A O 1
ATOM 1023 N N . LEU A 1 125 ? -6.626 -9.142 2.295 1.00 78.44 125 LEU A N 1
ATOM 1024 C CA . LEU A 1 125 ? -6.797 -7.908 3.057 1.00 78.44 125 LEU A CA 1
ATOM 1025 C C . LEU A 1 125 ? -5.702 -6.913 2.692 1.00 78.44 125 LEU A C 1
ATOM 1027 O O . LEU A 1 125 ? -4.506 -7.202 2.767 1.00 78.44 125 LEU A O 1
ATOM 1031 N N . HIS A 1 126 ? -6.116 -5.691 2.391 1.00 76.75 126 HIS A N 1
ATOM 1032 C CA . HIS A 1 126 ? -5.205 -4.590 2.159 1.00 76.75 126 HIS A CA 1
ATOM 1033 C C . HIS A 1 126 ? -5.510 -3.426 3.098 1.00 76.75 126 HIS A C 1
ATOM 1035 O O . HIS A 1 126 ? -6.664 -3.036 3.282 1.00 76.75 126 HIS A O 1
ATOM 1041 N N . LEU A 1 127 ? -4.444 -2.857 3.655 1.00 70.75 127 LEU A N 1
ATOM 1042 C CA . LEU A 1 127 ? -4.498 -1.738 4.585 1.00 70.75 127 LEU A CA 1
ATOM 1043 C C . LEU A 1 127 ? -3.917 -0.483 3.935 1.00 70.75 127 LEU A C 1
ATOM 1045 O O . LEU A 1 127 ? -2.878 -0.560 3.287 1.00 70.75 127 LEU A O 1
ATOM 1049 N N . ALA A 1 128 ? -4.613 0.625 4.172 1.00 66.38 128 ALA A N 1
ATOM 1050 C CA . ALA A 1 128 ? -4.348 2.029 3.890 1.00 66.38 128 ALA A CA 1
ATOM 1051 C C . ALA A 1 128 ? -3.842 2.376 2.482 1.00 66.38 128 ALA A C 1
ATOM 1053 O O . ALA A 1 128 ? -2.907 1.802 1.927 1.00 66.38 128 ALA A O 1
ATOM 1054 N N . LYS A 1 129 ? -4.432 3.421 1.905 1.00 76.06 129 LYS A N 1
ATOM 1055 C CA . LYS A 1 129 ? -3.908 4.066 0.701 1.00 76.06 129 LYS A CA 1
ATOM 1056 C C . LYS A 1 129 ? -3.152 5.319 1.128 1.00 76.06 129 LYS A C 1
ATOM 1058 O O . LYS A 1 129 ? -3.751 6.220 1.714 1.00 76.06 129 LYS A O 1
ATOM 1063 N N . ALA A 1 130 ? -1.860 5.399 0.810 1.00 78.62 130 ALA A N 1
ATOM 1064 C CA . ALA A 1 130 ? -1.006 6.509 1.240 1.00 78.62 130 ALA A CA 1
ATOM 1065 C C . ALA A 1 130 ? -1.595 7.890 0.889 1.00 78.62 130 ALA A C 1
ATOM 1067 O O . ALA A 1 130 ? -1.623 8.785 1.731 1.00 78.62 130 ALA A O 1
ATOM 1068 N N . HIS A 1 131 ? -2.165 8.042 -0.311 1.00 81.12 131 HIS A N 1
ATOM 1069 C CA . HIS A 1 131 ? -2.792 9.291 -0.750 1.00 81.12 131 HIS A CA 1
ATOM 1070 C C . HIS A 1 131 ? -4.026 9.706 0.076 1.00 81.12 131 HIS A C 1
ATOM 1072 O O . HIS A 1 131 ? -4.264 10.908 0.214 1.00 81.12 131 HIS A O 1
ATOM 1078 N N . HIS A 1 132 ? -4.793 8.758 0.635 1.00 82.94 132 HIS A N 1
ATOM 1079 C CA . HIS A 1 132 ? -5.929 9.051 1.521 1.00 82.94 132 HIS A CA 1
ATOM 1080 C C . HIS A 1 132 ? -5.449 9.510 2.899 1.00 82.94 132 HIS A C 1
ATOM 1082 O O . HIS A 1 132 ? -5.959 10.496 3.428 1.00 82.94 132 HIS A O 1
ATOM 1088 N N . VAL A 1 133 ? -4.428 8.853 3.457 1.00 84.75 133 VAL A N 1
ATOM 1089 C CA . VAL A 1 133 ? -3.807 9.275 4.727 1.00 84.75 133 VAL A CA 1
ATOM 1090 C C . VAL A 1 133 ? -3.183 10.667 4.580 1.00 84.75 133 VAL A C 1
ATOM 1092 O O . VAL A 1 133 ? -3.338 11.519 5.453 1.00 84.75 133 VAL A O 1
ATOM 1095 N N . LEU A 1 134 ? -2.553 10.942 3.437 1.00 87.12 134 LEU A N 1
ATOM 1096 C CA . LEU A 1 134 ? -1.993 12.252 3.106 1.00 87.12 134 LEU A CA 1
ATOM 1097 C C . LEU A 1 134 ? -3.075 13.338 2.985 1.00 87.12 134 LEU A C 1
ATOM 1099 O O . LEU A 1 134 ? -2.892 14.444 3.491 1.00 87.12 134 LEU A O 1
ATOM 1103 N N . ALA A 1 135 ? -4.223 13.012 2.381 1.00 86.69 135 ALA A N 1
ATOM 1104 C CA . ALA A 1 135 ? -5.376 13.911 2.308 1.00 86.69 135 ALA A CA 1
ATOM 1105 C C . ALA A 1 135 ? -5.922 14.247 3.707 1.00 86.69 135 ALA A C 1
ATOM 1107 O O . ALA A 1 135 ? -6.171 15.412 4.014 1.00 86.69 135 ALA A O 1
ATOM 1108 N N . GLN A 1 136 ? -6.053 13.238 4.576 1.00 86.94 136 GLN A N 1
ATOM 1109 C CA . GLN A 1 136 ? -6.492 13.418 5.964 1.00 86.94 136 GLN A CA 1
ATOM 1110 C C . GLN A 1 136 ? -5.504 14.277 6.760 1.00 86.94 136 GLN A C 1
ATOM 1112 O O . GLN A 1 136 ? -5.922 15.179 7.486 1.00 86.94 136 GLN A O 1
ATOM 1117 N N . LYS A 1 137 ? -4.195 14.068 6.567 1.00 89.19 137 LYS A N 1
ATOM 1118 C CA . LYS A 1 137 ? -3.150 14.902 7.174 1.00 89.19 137 LYS A CA 1
ATOM 1119 C C . LYS A 1 137 ? -3.284 16.361 6.746 1.00 89.19 137 LYS A C 1
ATOM 1121 O O . LYS A 1 137 ? -3.270 17.245 7.598 1.00 89.19 137 LYS A O 1
ATOM 1126 N N . HIS A 1 138 ? -3.447 16.608 5.448 1.00 88.75 138 HIS A N 1
ATOM 1127 C CA . HIS A 1 138 ? -3.619 17.955 4.908 1.00 88.75 138 HIS A CA 1
ATOM 1128 C C . HIS A 1 138 ? -4.875 18.640 5.466 1.00 88.75 138 HIS A C 1
ATOM 1130 O O . HIS A 1 138 ? -4.807 19.781 5.921 1.00 88.75 138 HIS A O 1
ATOM 1136 N N . ALA A 1 139 ? -6.011 17.935 5.487 1.00 87.69 139 ALA A N 1
ATOM 1137 C CA . ALA A 1 139 ? -7.267 18.458 6.019 1.00 87.69 139 ALA A CA 1
ATOM 1138 C C . ALA A 1 139 ? -7.157 18.819 7.509 1.00 87.69 139 ALA A C 1
ATOM 1140 O O . ALA A 1 139 ? -7.571 19.907 7.909 1.00 87.69 139 ALA A O 1
ATOM 1141 N N . TYR A 1 140 ? -6.542 17.946 8.313 1.00 87.19 140 TYR A N 1
ATOM 1142 C CA . TYR A 1 140 ? -6.326 18.192 9.738 1.00 87.19 140 TYR A CA 1
ATOM 1143 C C . TYR A 1 140 ? -5.390 19.380 9.983 1.00 87.19 140 TYR A C 1
ATOM 1145 O O . TYR A 1 140 ? -5.722 20.274 10.758 1.00 87.19 140 TYR A O 1
ATOM 1153 N N . LEU A 1 141 ? -4.251 19.442 9.282 1.00 86.56 141 LEU A N 1
ATOM 1154 C CA . LEU A 1 141 ? -3.313 20.563 9.391 1.00 86.56 141 LEU A CA 1
ATOM 1155 C C . LEU A 1 141 ? -3.965 21.888 9.001 1.00 86.56 141 LEU A C 1
ATOM 1157 O O . LEU A 1 141 ? -3.777 22.883 9.690 1.00 86.56 141 LEU A O 1
ATOM 1161 N N . ARG A 1 142 ? -4.792 21.906 7.952 1.00 85.25 142 ARG A N 1
ATOM 1162 C CA . ARG A 1 142 ? -5.534 23.108 7.557 1.00 85.25 142 ARG A CA 1
ATOM 1163 C C . ARG A 1 142 ? -6.487 23.581 8.656 1.00 85.25 142 ARG A C 1
ATOM 1165 O O . ARG A 1 142 ? -6.544 24.774 8.930 1.00 85.25 142 ARG A O 1
ATOM 1172 N N . GLN A 1 143 ? -7.208 22.667 9.305 1.00 84.75 143 GLN A N 1
ATOM 1173 C CA . GLN A 1 143 ? -8.095 23.004 10.428 1.00 84.75 143 GLN A CA 1
ATOM 1174 C C . GLN A 1 143 ? -7.326 23.522 11.648 1.00 84.75 143 GLN A C 1
ATOM 1176 O O . GLN A 1 143 ? -7.803 24.408 12.351 1.00 84.75 143 GLN A O 1
ATOM 1181 N N . GLN A 1 144 ? -6.147 22.965 11.902 1.00 82.62 144 GLN A N 1
ATOM 1182 C CA . GLN A 1 144 ? -5.275 23.330 13.015 1.00 82.62 144 GLN A CA 1
ATOM 1183 C C . GLN A 1 144 ? -4.584 24.686 12.799 1.00 82.62 144 GLN A C 1
ATOM 1185 O O . GLN A 1 144 ? -4.543 25.506 13.714 1.00 82.62 144 GLN A O 1
ATOM 1190 N N . LEU A 1 145 ? -4.170 24.981 11.562 1.00 77.56 145 LEU A N 1
ATOM 1191 C CA . LEU A 1 145 ? -3.674 26.297 11.147 1.00 77.56 145 LEU A CA 1
ATOM 1192 C C . LEU A 1 145 ? -4.725 27.394 11.357 1.00 77.56 145 LEU A C 1
ATOM 1194 O O . LEU A 1 145 ? -4.404 28.438 11.912 1.00 77.56 145 LEU A O 1
ATOM 1198 N N . ILE A 1 146 ? -5.990 27.136 11.000 1.00 75.81 146 ILE A N 1
ATOM 1199 C CA . ILE A 1 146 ? -7.107 28.067 11.265 1.00 75.81 146 ILE A CA 1
ATOM 1200 C C . ILE A 1 146 ? -7.278 28.322 12.775 1.00 75.81 146 ILE A C 1
ATOM 1202 O O . ILE A 1 146 ? -7.705 29.398 13.178 1.00 75.81 146 ILE A O 1
ATOM 1206 N N . LYS A 1 147 ? -6.923 27.347 13.618 1.00 78.44 147 LYS A N 1
ATOM 1207 C CA . LYS A 1 147 ? -7.005 27.424 15.084 1.00 78.44 147 LYS A CA 1
ATOM 1208 C C . LYS A 1 147 ? -5.705 27.890 15.756 1.00 78.44 147 LYS A C 1
ATOM 1210 O O . LYS A 1 147 ? -5.639 27.881 16.983 1.00 78.44 147 LYS A O 1
ATOM 1215 N N . GLY A 1 148 ? -4.672 28.250 14.988 1.00 73.19 148 GLY A N 1
ATOM 1216 C CA . GLY A 1 148 ? -3.387 28.735 15.504 1.00 73.19 148 GLY A CA 1
ATOM 1217 C C . GLY A 1 148 ? -2.554 27.706 16.282 1.00 73.19 148 GLY A C 1
ATOM 1218 O O . GLY A 1 148 ? -1.656 28.092 17.023 1.00 73.19 148 GLY A O 1
ATOM 1219 N N . LYS A 1 149 ? -2.825 26.401 16.153 1.00 70.44 149 LYS A N 1
ATOM 1220 C CA . LYS A 1 149 ? -2.104 25.338 16.878 1.00 70.44 149 LYS A CA 1
ATOM 1221 C C . LYS A 1 149 ? -1.468 24.395 15.871 1.00 70.44 149 LYS A C 1
ATOM 1223 O O . LYS A 1 149 ? -2.186 23.797 15.092 1.00 70.44 149 LYS A O 1
ATOM 1228 N N . THR A 1 150 ? -0.148 24.214 15.879 1.00 66.38 150 THR A N 1
ATOM 1229 C CA . THR A 1 150 ? 0.497 23.207 15.014 1.00 66.38 150 THR A CA 1
ATOM 1230 C C . THR A 1 150 ? 1.418 22.325 15.844 1.00 66.38 150 THR A C 1
ATOM 1232 O O . THR A 1 150 ? 2.598 22.615 15.992 1.00 66.38 150 THR A O 1
ATOM 1235 N N . ASP A 1 151 ? 0.866 21.245 16.397 1.00 74.81 151 ASP A N 1
ATOM 1236 C CA . ASP A 1 151 ? 1.624 20.232 17.137 1.00 74.81 151 ASP A CA 1
ATOM 1237 C C . ASP A 1 151 ? 1.698 18.931 16.319 1.00 74.81 151 ASP A C 1
ATOM 1239 O O . ASP A 1 151 ? 0.679 18.319 15.974 1.00 74.81 151 ASP A O 1
ATOM 1243 N N . SER A 1 152 ? 2.919 18.505 15.993 1.00 71.12 152 SER A N 1
ATOM 1244 C CA . SER A 1 152 ? 3.196 17.301 15.205 1.00 71.12 152 SER A CA 1
ATOM 1245 C C . SER A 1 152 ? 2.744 16.016 15.908 1.00 71.12 152 SER A C 1
ATOM 1247 O O . SER A 1 152 ? 2.280 15.088 15.232 1.00 71.12 152 SER A O 1
ATOM 1249 N N . ALA A 1 153 ? 2.791 15.967 17.243 1.00 75.06 153 ALA A N 1
ATOM 1250 C CA . ALA A 1 153 ? 2.338 14.819 18.025 1.00 75.06 153 ALA A CA 1
ATOM 1251 C C . ALA A 1 153 ? 0.818 14.628 17.902 1.00 75.06 153 ALA A C 1
ATOM 1253 O O . ALA A 1 153 ? 0.322 13.501 17.783 1.00 75.06 153 ALA A O 1
ATOM 1254 N N . GLN A 1 154 ? 0.067 15.730 17.831 1.00 82.44 154 GLN A N 1
ATOM 1255 C CA . GLN A 1 154 ? -1.384 15.693 17.643 1.00 82.44 154 GLN A CA 1
ATOM 1256 C C . GLN A 1 154 ? -1.781 15.198 16.250 1.00 82.44 154 GLN A C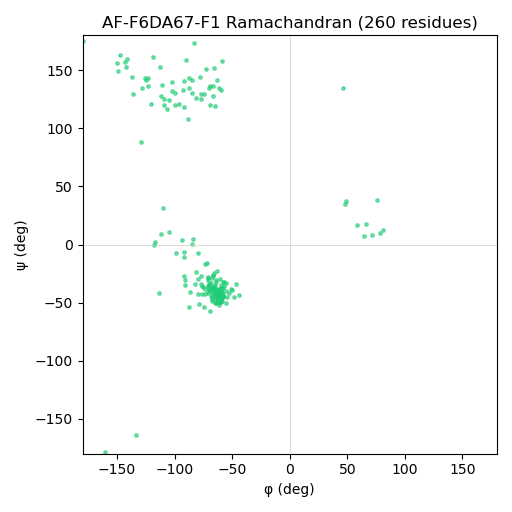 1
ATOM 1258 O O . GLN A 1 154 ? -2.786 14.498 16.123 1.00 82.44 154 GLN A O 1
ATOM 1263 N N . VAL A 1 155 ? -0.987 15.496 15.215 1.00 83.25 155 VAL A N 1
ATOM 1264 C CA . VAL A 1 155 ? -1.213 14.987 13.849 1.00 83.25 155 VAL A CA 1
ATOM 1265 C C . VAL A 1 155 ? -1.087 13.465 13.812 1.00 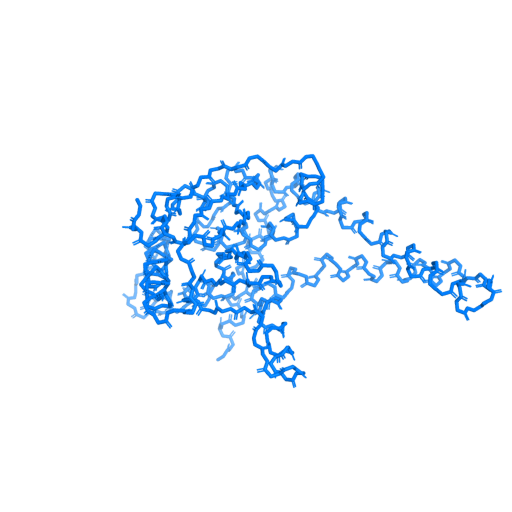83.25 155 VAL A C 1
ATOM 1267 O O . VAL A 1 155 ? -1.984 12.785 13.315 1.00 83.25 155 VAL A O 1
ATOM 1270 N N . SER A 1 156 ? -0.006 12.921 14.378 1.00 83.06 156 SER A N 1
ATOM 1271 C CA . SER A 1 156 ? 0.227 11.471 14.433 1.00 83.06 156 SER A CA 1
ATOM 1272 C C . SER A 1 156 ? -0.891 10.746 15.189 1.00 83.06 156 SER A C 1
ATOM 1274 O O . SER A 1 156 ? -1.453 9.758 14.700 1.00 83.06 156 SER A O 1
ATOM 1276 N N . LYS A 1 157 ? -1.296 11.292 16.345 1.00 84.19 157 LYS A N 1
ATOM 1277 C CA . LYS A 1 157 ? -2.421 10.774 17.134 1.00 84.19 157 LYS A CA 1
ATOM 1278 C C . LYS A 1 157 ? -3.727 10.799 16.339 1.00 84.19 157 LYS A C 1
ATOM 1280 O O . LYS A 1 157 ? -4.444 9.800 16.322 1.00 84.19 157 LYS A O 1
ATOM 1285 N N . HIS A 1 158 ? -4.028 11.905 15.659 1.00 86.25 158 HIS A N 1
ATOM 1286 C CA . HIS A 1 158 ? -5.240 12.044 14.852 1.00 86.25 158 HIS A CA 1
ATOM 1287 C C . HIS A 1 158 ? -5.30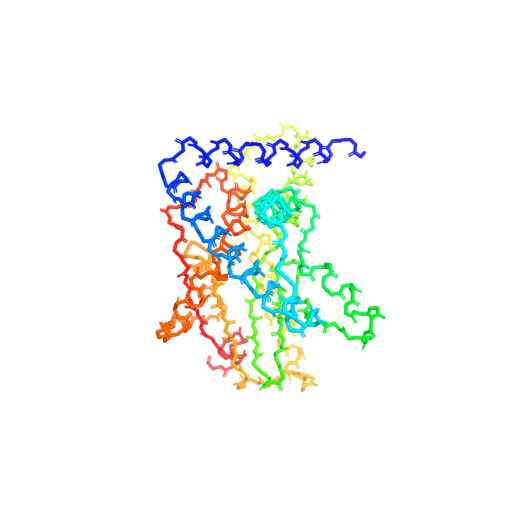3 11.009 13.721 1.00 86.25 158 HIS A C 1
ATOM 1289 O O . HIS A 1 158 ? -6.305 10.308 13.584 1.00 86.25 158 HIS A O 1
ATOM 1295 N N . LEU A 1 159 ? -4.219 10.854 12.956 1.00 85.56 159 LEU A N 1
ATOM 1296 C CA . LEU A 1 159 ? -4.148 9.886 11.857 1.00 85.56 159 LEU A CA 1
ATOM 1297 C C . LEU A 1 159 ? -4.246 8.439 12.356 1.00 85.56 159 LEU A C 1
ATOM 1299 O O . LEU A 1 159 ? -4.954 7.625 11.765 1.00 85.56 159 LEU A O 1
ATOM 1303 N N . SER A 1 160 ? -3.603 8.129 13.483 1.00 81.50 160 SER A N 1
ATOM 1304 C CA . SER A 1 160 ? -3.690 6.806 14.112 1.00 81.50 160 SER A CA 1
ATOM 1305 C C . SER A 1 160 ? -5.120 6.478 14.559 1.00 81.50 160 SER A C 1
ATOM 1307 O O . SER A 1 160 ? -5.602 5.364 14.346 1.00 81.50 160 SER A O 1
ATOM 1309 N N . LEU A 1 161 ? -5.837 7.453 15.128 1.00 84.19 161 LEU A N 1
ATOM 1310 C CA . LEU A 1 161 ? -7.247 7.301 15.496 1.00 84.19 161 LEU A CA 1
ATOM 1311 C C . LEU A 1 161 ? -8.152 7.144 14.268 1.00 84.19 161 LEU A C 1
ATOM 1313 O O . LEU A 1 161 ? -9.067 6.321 14.298 1.00 84.19 161 LEU A O 1
ATOM 1317 N N . ALA A 1 162 ? -7.888 7.876 13.182 1.00 83.44 162 ALA A N 1
ATOM 1318 C CA . ALA A 1 162 ? -8.625 7.741 11.926 1.00 83.44 162 ALA A CA 1
ATOM 1319 C C . ALA A 1 162 ? -8.461 6.336 11.319 1.00 83.44 162 ALA A C 1
ATOM 1321 O O . ALA A 1 162 ? -9.447 5.717 10.916 1.00 83.44 162 ALA A O 1
ATOM 1322 N N . LEU A 1 163 ? -7.242 5.786 11.336 1.00 80.88 163 LEU A N 1
ATOM 1323 C CA . LEU A 1 163 ? -6.986 4.400 10.937 1.00 80.88 163 LEU A CA 1
ATOM 1324 C C . LEU A 1 163 ? -7.716 3.401 11.836 1.00 80.88 163 LEU A C 1
ATOM 1326 O O . LEU A 1 163 ? -8.384 2.499 11.335 1.00 80.88 163 LEU A O 1
ATOM 1330 N N . ALA A 1 164 ? -7.644 3.572 13.158 1.00 80.62 164 ALA A N 1
ATOM 1331 C CA . ALA A 1 164 ? -8.332 2.693 14.102 1.00 80.62 164 ALA A CA 1
ATOM 1332 C C . ALA A 1 164 ? -9.858 2.712 13.908 1.00 80.62 164 ALA A C 1
ATOM 1334 O O . ALA A 1 164 ? -10.502 1.661 13.974 1.00 80.62 164 ALA A O 1
ATOM 1335 N N . LYS A 1 165 ? -10.436 3.889 13.635 1.00 85.19 165 LYS A N 1
ATOM 1336 C CA . LYS A 1 165 ? -11.853 4.041 13.285 1.00 85.19 165 LYS A CA 1
ATOM 1337 C C . LYS A 1 165 ? -12.177 3.297 11.988 1.00 85.19 165 LYS A C 1
ATOM 1339 O O . LYS A 1 165 ? -13.078 2.472 11.983 1.00 85.19 165 LYS A O 1
ATOM 1344 N N . SER A 1 166 ? -11.389 3.500 10.935 1.00 83.50 166 SER A N 1
ATOM 1345 C CA . SER A 1 166 ? -11.570 2.825 9.644 1.00 83.50 166 SER A CA 1
ATOM 1346 C C . SER A 1 166 ? -11.482 1.298 9.758 1.00 83.50 166 SER A C 1
ATOM 1348 O O . SER A 1 166 ? -12.260 0.591 9.120 1.00 83.50 166 SER A O 1
ATOM 1350 N N . ILE A 1 167 ? -10.594 0.766 10.603 1.00 81.56 167 ILE A N 1
ATOM 1351 C CA . ILE A 1 167 ? -10.531 -0.675 10.896 1.00 81.56 167 ILE A CA 1
ATOM 1352 C C . ILE A 1 167 ? -11.817 -1.145 11.584 1.00 81.56 167 ILE A C 1
ATOM 1354 O O . ILE A 1 167 ? -12.373 -2.173 11.208 1.00 81.56 167 ILE A O 1
ATOM 1358 N N . ARG A 1 168 ? -12.322 -0.394 12.567 1.00 83.62 168 ARG A N 1
ATOM 1359 C CA . ARG A 1 168 ? -13.577 -0.724 13.258 1.00 83.62 168 ARG A CA 1
ATOM 1360 C C . ARG A 1 168 ? -14.774 -0.714 12.306 1.00 83.62 168 ARG A C 1
ATOM 1362 O O . ARG A 1 168 ? -15.582 -1.638 12.352 1.00 83.62 168 ARG A O 1
ATOM 1369 N N . ASP A 1 169 ? -14.861 0.295 11.447 1.00 86.75 169 ASP A N 1
ATOM 1370 C CA . ASP A 1 169 ? -15.929 0.425 10.455 1.00 86.75 169 ASP A CA 1
ATOM 1371 C C . ASP A 1 169 ? -15.869 -0.728 9.442 1.00 86.75 169 ASP A C 1
ATOM 1373 O O . ASP A 1 169 ? -16.896 -1.319 9.114 1.00 86.75 169 ASP A O 1
ATOM 1377 N N . ALA A 1 170 ? -14.662 -1.143 9.046 1.00 85.19 170 ALA A N 1
ATOM 1378 C CA . ALA A 1 170 ? -14.473 -2.312 8.195 1.00 85.19 170 ALA A CA 1
ATOM 1379 C C . ALA A 1 170 ? -14.938 -3.611 8.864 1.00 85.19 170 ALA A C 1
ATOM 1381 O O . ALA A 1 170 ? -15.628 -4.404 8.234 1.00 85.19 170 ALA A O 1
ATOM 1382 N N . VAL A 1 171 ? -14.621 -3.820 10.147 1.00 85.88 171 VAL A N 1
ATOM 1383 C CA . VAL A 1 171 ? -15.114 -4.983 10.910 1.00 85.88 171 VAL A CA 1
ATOM 1384 C C . VAL A 1 171 ? -16.640 -4.978 10.991 1.00 85.88 171 VAL A C 1
ATOM 1386 O O . VAL A 1 171 ? -17.267 -6.027 10.837 1.00 85.88 171 VAL A O 1
ATOM 1389 N N . ARG A 1 172 ? -17.255 -3.810 11.215 1.00 88.50 172 ARG A N 1
ATOM 1390 C CA . ARG A 1 172 ? -18.716 -3.668 11.226 1.00 88.50 172 ARG A CA 1
ATOM 1391 C C . ARG A 1 172 ? -19.317 -4.053 9.875 1.00 88.50 172 ARG A C 1
ATOM 1393 O O . ARG A 1 172 ? -20.241 -4.860 9.848 1.00 88.50 172 ARG A O 1
ATOM 1400 N N . LEU A 1 173 ? -18.778 -3.539 8.775 1.00 88.31 173 LEU A N 1
ATOM 1401 C CA . LEU A 1 173 ? -19.287 -3.875 7.449 1.00 88.31 173 LEU A CA 1
ATOM 1402 C C . LEU A 1 173 ? -19.061 -5.354 7.110 1.00 88.31 173 LEU A C 1
ATOM 1404 O O . LEU A 1 173 ? -19.956 -5.995 6.570 1.00 88.31 173 LEU A O 1
ATOM 1408 N N . SER A 1 174 ? -17.927 -5.946 7.498 1.00 85.81 174 SER A N 1
ATOM 1409 C CA . SER A 1 174 ? -17.708 -7.392 7.359 1.00 85.81 174 SER A CA 1
ATOM 1410 C C . SER A 1 174 ? -18.770 -8.208 8.105 1.00 85.81 174 SER A C 1
ATOM 1412 O O . SER A 1 174 ? -19.240 -9.210 7.570 1.00 85.81 174 SER A O 1
ATOM 1414 N N . LYS A 1 175 ? -19.224 -7.769 9.292 1.00 89.19 175 LYS A N 1
ATOM 1415 C CA . LYS A 1 175 ? -20.358 -8.404 9.999 1.00 89.19 175 LYS A CA 1
ATOM 1416 C C . LYS A 1 175 ? -21.648 -8.338 9.190 1.00 89.19 175 LYS A C 1
ATOM 1418 O O . LYS A 1 175 ? -22.368 -9.328 9.119 1.00 89.19 175 LYS A O 1
ATOM 1423 N N . GLU A 1 176 ? -21.954 -7.188 8.602 1.00 90.50 176 GLU A N 1
ATOM 1424 C CA . GLU A 1 176 ? -23.155 -6.994 7.778 1.00 90.50 176 GLU A CA 1
ATOM 1425 C C . GLU A 1 176 ? -23.103 -7.847 6.497 1.00 90.50 176 GLU A C 1
ATOM 1427 O O . GLU A 1 176 ? -24.096 -8.468 6.110 1.00 90.50 176 GLU A O 1
ATOM 1432 N N . LEU A 1 177 ? -21.927 -7.963 5.878 1.00 88.38 177 LEU A N 1
ATOM 1433 C CA . LEU A 1 177 ? -21.703 -8.824 4.716 1.00 88.38 177 LEU A CA 1
ATOM 1434 C C . LEU A 1 177 ? -21.843 -10.315 5.052 1.00 88.38 177 LEU A C 1
ATOM 1436 O O . LEU A 1 177 ? -22.402 -11.061 4.253 1.00 88.38 177 LEU A O 1
ATOM 1440 N N . VAL A 1 178 ? -21.408 -10.746 6.238 1.00 89.69 178 VAL A N 1
ATOM 1441 C CA . VAL A 1 178 ? -21.651 -12.118 6.714 1.00 89.69 178 VAL A CA 1
ATOM 1442 C C . VAL A 1 178 ? -23.134 -12.358 6.983 1.00 89.69 178 VAL A C 1
ATOM 1444 O O . VAL A 1 178 ? -23.688 -13.347 6.514 1.00 89.69 178 VAL A O 1
ATOM 1447 N N . LYS A 1 179 ? -23.811 -11.435 7.678 1.00 90.44 179 LYS A N 1
ATOM 1448 C CA . LYS A 1 179 ? -25.254 -11.545 7.960 1.00 90.44 179 LYS A CA 1
ATOM 1449 C C . LYS A 1 179 ? -26.107 -11.618 6.693 1.00 90.44 179 LYS A C 1
ATOM 1451 O O . LYS A 1 179 ? -27.120 -12.301 6.684 1.00 90.44 179 LYS A O 1
ATOM 1456 N N . SER A 1 180 ? -25.700 -10.922 5.634 1.00 91.81 180 SER A N 1
ATOM 1457 C CA . SER A 1 180 ? -26.380 -10.940 4.332 1.00 91.81 180 SER A CA 1
ATOM 1458 C C . SER A 1 180 ? -25.973 -12.115 3.431 1.00 91.81 180 SER A C 1
ATOM 1460 O O . SER A 1 180 ? -26.388 -12.156 2.275 1.00 91.81 180 SER A O 1
ATOM 1462 N N . GLY A 1 181 ? -25.144 -13.047 3.919 1.00 87.19 181 GLY A N 1
ATOM 1463 C CA . GLY A 1 181 ? -24.677 -14.213 3.161 1.00 87.19 181 GLY A CA 1
ATOM 1464 C C . GLY A 1 181 ? -23.673 -13.894 2.048 1.00 87.19 181 GLY A C 1
ATOM 1465 O O . GLY A 1 181 ? -23.334 -14.768 1.256 1.00 87.19 181 GLY A O 1
ATOM 1466 N N . ARG A 1 182 ? -23.180 -12.652 1.968 1.00 86.19 182 ARG A N 1
ATOM 1467 C CA . ARG A 1 182 ? -22.206 -12.212 0.952 1.00 86.19 182 ARG A CA 1
ATOM 1468 C C . ARG A 1 182 ? -20.769 -12.587 1.298 1.00 86.19 182 ARG A C 1
ATOM 1470 O O . ARG A 1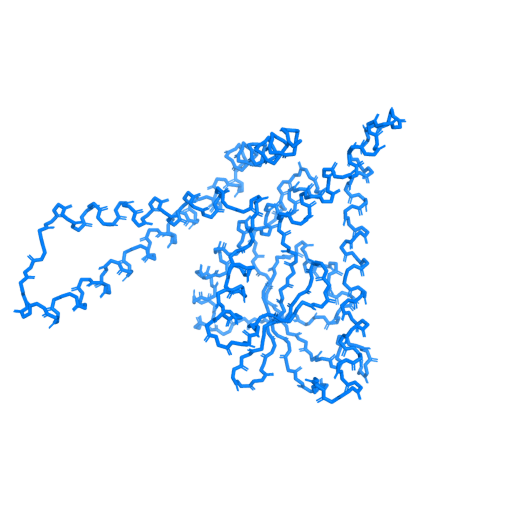 182 ? -19.931 -12.651 0.405 1.00 86.19 182 ARG A O 1
ATOM 1477 N N . LEU A 1 183 ? -20.486 -12.794 2.581 1.00 86.50 183 LEU A N 1
ATOM 1478 C CA . LEU A 1 183 ? -19.230 -13.346 3.076 1.00 86.50 183 LEU A CA 1
ATOM 1479 C C . LEU A 1 183 ? -19.517 -14.586 3.912 1.00 86.50 183 LEU A C 1
ATOM 1481 O O . LEU A 1 183 ? -20.481 -14.634 4.672 1.00 86.50 183 LEU A O 1
ATOM 1485 N N . ASN A 1 184 ? -18.640 -15.569 3.799 1.00 88.62 184 ASN A N 1
ATOM 1486 C CA . ASN A 1 184 ? -18.704 -16.796 4.569 1.00 88.62 184 ASN A CA 1
ATOM 1487 C C . ASN A 1 184 ? -17.703 -16.691 5.753 1.00 88.62 184 ASN A C 1
ATOM 1489 O O . ASN A 1 184 ? -16.545 -16.327 5.536 1.00 88.62 184 ASN A O 1
ATOM 1493 N N . PRO A 1 185 ? -18.113 -16.982 7.009 1.00 88.69 185 PRO A N 1
ATOM 1494 C CA . PRO A 1 185 ? -17.246 -16.877 8.191 1.00 88.69 185 PRO A CA 1
ATOM 1495 C C . PRO A 1 185 ? -15.962 -17.710 8.114 1.00 88.69 185 PRO A C 1
ATOM 1497 O O . PRO A 1 185 ? -14.930 -17.301 8.645 1.00 88.69 185 PRO A O 1
ATOM 1500 N N . GLN A 1 186 ? -16.014 -18.857 7.440 1.00 89.31 186 GLN A N 1
ATOM 1501 C CA . GLN A 1 186 ? -14.890 -19.768 7.243 1.00 89.31 186 GLN A CA 1
ATOM 1502 C C . GLN A 1 186 ? -13.942 -19.308 6.124 1.00 89.31 186 GLN A C 1
ATOM 1504 O O . GLN A 1 186 ? -12.867 -19.889 5.957 1.00 89.31 186 GLN A O 1
ATOM 1509 N N . GLN A 1 187 ? 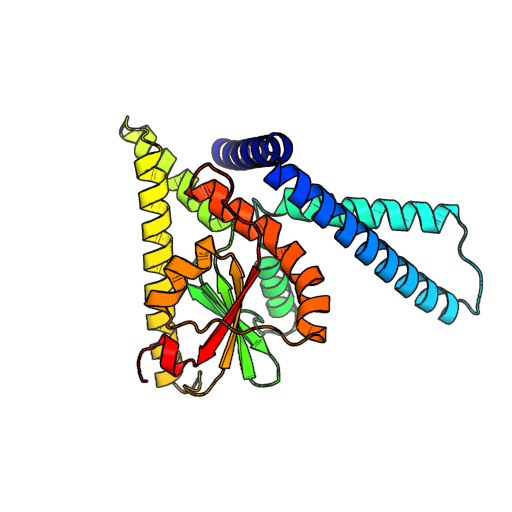-14.289 -18.260 5.363 1.00 88.38 187 GLN A N 1
ATOM 1510 C CA . GLN A 1 187 ? -13.390 -17.720 4.346 1.00 88.38 187 GLN A CA 1
ATOM 1511 C C . GLN A 1 187 ? -12.088 -17.255 4.977 1.00 88.38 187 GLN A C 1
ATOM 1513 O O . GLN A 1 187 ? -12.052 -16.530 5.976 1.00 88.38 187 GLN A O 1
ATOM 1518 N N . THR A 1 188 ? -10.999 -17.671 4.343 1.00 87.94 188 THR A N 1
ATOM 1519 C CA . THR A 1 188 ? -9.664 -17.293 4.769 1.00 87.94 188 THR A CA 1
ATOM 1520 C C . THR A 1 188 ? -9.328 -15.907 4.232 1.00 87.94 188 THR A C 1
ATOM 1522 O O . THR A 1 188 ? -9.383 -15.652 3.029 1.00 87.94 188 THR A O 1
ATOM 1525 N N . ILE A 1 189 ? -8.933 -15.029 5.143 1.00 84.56 189 ILE A N 1
ATOM 1526 C CA . ILE A 1 189 ? -8.321 -13.738 4.879 1.00 84.56 189 ILE A CA 1
ATOM 1527 C C . ILE A 1 189 ? -6.807 -13.912 4.974 1.00 84.56 189 ILE A C 1
ATOM 1529 O O . ILE A 1 189 ? -6.282 -14.266 6.028 1.00 84.56 189 ILE A O 1
ATOM 1533 N N . THR A 1 190 ? -6.091 -13.620 3.897 1.00 84.19 190 THR A N 1
ATOM 1534 C CA . THR A 1 190 ? -4.628 -13.567 3.873 1.00 84.19 190 THR A CA 1
ATOM 1535 C C . THR A 1 190 ? -4.142 -12.172 3.512 1.00 84.19 190 THR A C 1
ATOM 1537 O O . THR A 1 190 ? -4.871 -11.337 2.974 1.00 84.19 190 THR A O 1
ATOM 1540 N N . GLY A 1 191 ? -2.888 -11.888 3.826 1.00 77.06 191 GLY A N 1
ATOM 1541 C CA . GLY A 1 191 ? -2.233 -10.684 3.353 1.00 77.06 191 GLY A CA 1
ATOM 1542 C C . GLY A 1 191 ? -0.806 -10.601 3.852 1.00 77.06 191 GLY A C 1
ATOM 1543 O O . GLY A 1 191 ? -0.354 -11.411 4.664 1.00 77.06 191 GLY A O 1
ATOM 1544 N N . ALA A 1 192 ? -0.101 -9.582 3.382 1.00 72.75 192 ALA A N 1
ATOM 1545 C CA . ALA A 1 192 ? 1.105 -9.131 4.045 1.00 72.75 192 ALA A CA 1
ATOM 1546 C C . ALA A 1 192 ? 0.999 -7.642 4.341 1.00 72.75 192 ALA A C 1
ATOM 1548 O O . ALA A 1 192 ? 0.433 -6.851 3.583 1.00 72.75 192 ALA A O 1
ATOM 1549 N N . THR A 1 193 ? 1.546 -7.281 5.485 1.00 73.19 193 THR A N 1
ATOM 1550 C CA . THR A 1 193 ? 1.732 -5.906 5.930 1.00 73.19 193 THR A CA 1
ATOM 1551 C C . THR A 1 193 ? 3.156 -5.789 6.465 1.00 73.19 193 THR A C 1
ATOM 1553 O O . THR A 1 193 ? 3.977 -6.656 6.196 1.00 73.19 193 THR A O 1
ATOM 1556 N N . TYR A 1 194 ? 3.478 -4.747 7.215 1.00 71.88 194 TYR A N 1
ATOM 1557 C CA . TYR A 1 194 ? 4.788 -4.581 7.845 1.00 71.88 194 TYR A CA 1
ATOM 1558 C C . TYR A 1 194 ? 4.655 -4.682 9.354 1.00 71.88 194 TYR A C 1
ATOM 1560 O O . TYR A 1 194 ? 3.591 -4.376 9.892 1.00 71.88 194 TYR A O 1
ATOM 1568 N N . GLY A 1 195 ? 5.712 -5.102 10.052 1.00 68.50 195 GLY A N 1
ATOM 1569 C CA . GLY A 1 195 ? 5.655 -5.382 11.495 1.00 68.50 195 GLY A CA 1
ATOM 1570 C C . GLY A 1 195 ? 5.050 -4.250 12.332 1.00 68.50 195 GLY A C 1
ATOM 1571 O O . GLY A 1 195 ? 4.238 -4.508 13.223 1.00 68.50 195 GLY A O 1
ATOM 1572 N N . TYR A 1 196 ? 5.359 -3.004 11.973 1.00 68.12 196 TYR A N 1
ATOM 1573 C CA . TYR A 1 196 ? 4.843 -1.805 12.632 1.00 68.12 196 TYR A CA 1
ATOM 1574 C C . TYR A 1 196 ? 3.336 -1.570 12.402 1.00 68.12 196 TYR A C 1
ATOM 1576 O O . TYR A 1 196 ? 2.642 -1.151 13.321 1.00 68.12 196 TYR A O 1
ATOM 1584 N N . LEU A 1 197 ? 2.796 -1.893 11.219 1.00 66.81 197 LEU A N 1
ATOM 1585 C CA . LEU A 1 197 ? 1.348 -1.848 10.940 1.00 66.81 197 LEU A CA 1
ATOM 1586 C C . LEU A 1 197 ? 0.629 -3.089 11.484 1.00 66.81 197 LEU A C 1
ATOM 1588 O O . LEU A 1 197 ? -0.544 -3.031 11.856 1.00 66.81 197 LEU A O 1
ATOM 1592 N N . PHE A 1 198 ? 1.333 -4.222 11.540 1.00 69.19 198 PHE A N 1
ATOM 1593 C CA . PHE A 1 198 ? 0.804 -5.485 12.031 1.00 69.19 198 PHE A CA 1
ATOM 1594 C C . PHE A 1 198 ? 0.477 -5.422 13.519 1.00 69.19 198 PHE A C 1
ATOM 1596 O O . PHE A 1 198 ? -0.566 -5.926 13.914 1.00 69.19 198 PHE A O 1
ATOM 1603 N N . GLY A 1 199 ? 1.328 -4.806 14.348 1.00 66.56 199 GLY A N 1
ATOM 1604 C CA . GLY A 1 199 ? 1.116 -4.742 15.800 1.00 66.56 199 GLY A CA 1
ATOM 1605 C C . GLY A 1 199 ? -0.252 -4.167 16.180 1.00 66.56 199 GLY A C 1
ATOM 1606 O O . GLY A 1 199 ? -0.975 -4.755 16.984 1.00 66.56 199 GLY A O 1
ATOM 1607 N N . THR A 1 200 ? -0.652 -3.073 15.530 1.00 64.50 200 THR A N 1
ATOM 1608 C CA . THR A 1 200 ? -1.946 -2.411 15.757 1.00 64.50 200 THR A CA 1
ATOM 1609 C C . THR A 1 200 ? -3.123 -3.224 15.211 1.00 64.50 200 THR A C 1
ATOM 1611 O O . THR A 1 200 ? -4.186 -3.268 15.827 1.00 64.50 200 THR A O 1
ATOM 1614 N N . ALA A 1 201 ? -2.940 -3.891 14.067 1.00 68.06 201 ALA A N 1
ATOM 1615 C CA . ALA A 1 201 ? -3.977 -4.696 13.423 1.00 68.06 201 ALA A CA 1
ATOM 1616 C C . ALA A 1 201 ? -4.183 -6.065 14.100 1.00 68.06 201 ALA A C 1
ATOM 1618 O O . ALA A 1 201 ? -5.313 -6.543 14.182 1.00 68.06 201 ALA A O 1
ATOM 1619 N N . LYS A 1 202 ? -3.117 -6.680 14.630 1.00 74.69 202 LYS A N 1
ATOM 1620 C CA . LYS A 1 202 ? -3.112 -8.027 15.224 1.00 74.69 202 LYS A CA 1
ATOM 1621 C C . LYS A 1 202 ? -4.143 -8.162 16.339 1.00 74.69 202 LYS A C 1
ATOM 1623 O O . LYS A 1 202 ? -4.936 -9.096 16.323 1.00 74.69 202 LYS A O 1
ATOM 1628 N N . SER A 1 203 ? -4.144 -7.226 17.287 1.00 68.12 203 SER A N 1
ATOM 1629 C CA . SER A 1 203 ? -5.035 -7.275 18.452 1.00 68.12 203 SER A CA 1
ATOM 1630 C C . SER A 1 203 ? -6.500 -7.011 18.098 1.00 68.12 203 SER A C 1
ATOM 1632 O O . SER A 1 203 ? -7.389 -7.512 18.777 1.00 68.12 203 SER A O 1
ATOM 1634 N N . LYS A 1 204 ? -6.766 -6.238 17.037 1.00 69.56 204 LYS A N 1
ATOM 1635 C CA . LYS A 1 204 ? -8.126 -5.848 16.630 1.00 69.56 204 LYS A CA 1
ATOM 1636 C C . LYS A 1 204 ? -8.772 -6.802 15.633 1.00 69.56 204 LYS A C 1
ATOM 1638 O O . LYS A 1 204 ? -9.988 -6.932 15.648 1.00 69.56 204 LYS A O 1
ATOM 1643 N N . LEU A 1 205 ? -7.973 -7.443 14.786 1.00 71.31 205 LEU A N 1
ATOM 1644 C CA . LEU A 1 205 ? -8.439 -8.317 13.706 1.00 71.31 205 LEU A CA 1
ATOM 1645 C C . LEU A 1 205 ? -8.089 -9.795 13.952 1.00 71.31 205 LEU A C 1
ATOM 1647 O O . LEU A 1 205 ? -8.221 -10.602 13.040 1.00 71.31 205 LEU A O 1
ATOM 1651 N N . LYS A 1 206 ? -7.593 -10.140 15.153 1.00 79.94 206 LYS A N 1
ATOM 1652 C CA . LYS A 1 206 ? -7.137 -11.490 15.540 1.00 79.94 206 LYS A CA 1
ATOM 1653 C C . LYS A 1 206 ? -6.204 -12.143 14.500 1.00 79.94 206 LYS A C 1
ATOM 1655 O O . LYS A 1 206 ? -6.219 -13.354 14.300 1.00 79.94 206 LYS A O 1
ATOM 1660 N N . LEU A 1 207 ? -5.367 -11.337 13.837 1.00 81.25 207 LEU A N 1
ATOM 1661 C CA . LEU A 1 207 ? -4.491 -11.820 12.768 1.00 81.25 207 LEU A CA 1
ATOM 1662 C C . LEU A 1 207 ? -3.431 -12.771 13.331 1.00 81.25 207 LEU A C 1
ATOM 1664 O O . LEU A 1 207 ? -2.678 -12.416 14.244 1.00 81.25 207 LEU A O 1
ATOM 1668 N N . ARG A 1 208 ? -3.316 -13.958 12.741 1.00 84.31 208 ARG A N 1
ATOM 1669 C CA . ARG A 1 208 ? -2.256 -14.920 13.046 1.00 84.31 208 ARG A CA 1
ATOM 1670 C C . ARG A 1 208 ? -1.102 -14.687 12.086 1.00 84.31 208 ARG A C 1
ATOM 1672 O O . ARG A 1 208 ? -1.316 -14.524 10.888 1.00 84.31 208 ARG A O 1
ATOM 1679 N N . ARG A 1 209 ? 0.126 -14.635 12.607 1.00 83.06 209 ARG A N 1
ATOM 1680 C CA . ARG A 1 209 ? 1.312 -14.622 11.742 1.00 83.06 209 ARG A CA 1
ATOM 1681 C C . ARG A 1 209 ? 1.429 -15.987 11.087 1.00 83.06 209 ARG A C 1
ATOM 1683 O O . ARG A 1 209 ? 1.269 -16.995 11.766 1.00 83.06 209 ARG A O 1
ATOM 1690 N N . VAL A 1 210 ? 1.716 -15.994 9.797 1.00 83.38 210 VAL A N 1
ATOM 1691 C CA . VAL A 1 210 ? 1.942 -17.225 9.044 1.00 83.38 210 VAL A CA 1
ATOM 1692 C C . VAL A 1 210 ? 3.252 -17.080 8.308 1.00 83.38 210 VAL A C 1
ATOM 1694 O O . VAL A 1 210 ? 3.511 -16.044 7.701 1.00 83.38 210 VAL A O 1
ATOM 1697 N N . GLU A 1 211 ? 4.087 -18.107 8.360 1.00 78.62 211 GLU A N 1
ATOM 1698 C CA . GLU A 1 211 ? 5.268 -18.138 7.518 1.00 78.62 211 GLU A CA 1
ATOM 1699 C C . GLU A 1 211 ? 4.871 -18.518 6.090 1.00 78.62 211 GLU A C 1
ATOM 1701 O O . GLU A 1 211 ? 4.249 -19.561 5.878 1.00 78.62 211 GLU A O 1
ATOM 1706 N N . PRO A 1 212 ? 5.217 -17.707 5.076 1.00 71.12 212 PRO A N 1
ATOM 1707 C CA . PRO A 1 212 ? 4.978 -18.109 3.704 1.00 71.12 212 PRO A CA 1
ATOM 1708 C C . PRO A 1 212 ? 5.866 -19.315 3.374 1.00 71.12 212 PRO A C 1
ATOM 1710 O O . PRO A 1 212 ? 7.063 -19.314 3.691 1.00 71.12 212 PRO A O 1
ATOM 1713 N N . GLY A 1 213 ? 5.288 -20.315 2.700 1.00 72.94 213 GLY A N 1
ATOM 1714 C CA . GLY A 1 213 ? 6.046 -21.423 2.113 1.00 72.94 213 GLY A CA 1
ATOM 1715 C C . GLY A 1 213 ? 7.083 -20.918 1.104 1.00 72.94 213 GLY A C 1
ATOM 1716 O O . GLY A 1 213 ? 6.935 -19.818 0.575 1.00 72.94 213 GLY A O 1
ATOM 1717 N N . LEU A 1 214 ? 8.125 -21.706 0.822 1.00 70.19 214 LEU A N 1
ATOM 1718 C CA . LEU A 1 214 ? 9.331 -21.275 0.090 1.00 70.19 214 LEU A CA 1
ATOM 1719 C C . LEU A 1 214 ? 9.044 -20.509 -1.213 1.00 70.19 214 LEU A C 1
ATOM 1721 O O . LEU A 1 214 ? 9.596 -19.434 -1.429 1.00 70.19 214 LEU A O 1
ATOM 1725 N N . VAL A 1 215 ? 8.113 -20.995 -2.035 1.00 68.31 215 VAL A N 1
ATOM 1726 C CA . VAL A 1 215 ? 7.734 -20.346 -3.303 1.00 68.31 215 VAL A CA 1
ATOM 1727 C C . VAL A 1 215 ? 7.028 -19.007 -3.071 1.00 68.31 215 VAL A C 1
ATOM 1729 O O . VAL A 1 215 ? 7.378 -18.001 -3.685 1.00 68.31 215 VAL A O 1
ATOM 1732 N N . LYS A 1 216 ? 6.071 -18.956 -2.133 1.00 65.38 216 LYS A N 1
ATOM 1733 C CA . LYS A 1 216 ? 5.397 -17.708 -1.734 1.00 65.38 216 LYS A CA 1
ATOM 1734 C C . LYS A 1 216 ? 6.349 -16.752 -1.027 1.00 65.38 216 LYS A C 1
ATOM 1736 O O . LYS A 1 216 ? 6.152 -15.549 -1.106 1.00 65.38 216 LYS A O 1
ATOM 1741 N N . ARG A 1 217 ? 7.376 -17.262 -0.351 1.00 66.44 217 ARG A N 1
ATOM 1742 C CA . ARG A 1 217 ? 8.433 -16.464 0.264 1.00 66.44 217 ARG A CA 1
ATOM 1743 C C . ARG A 1 217 ? 9.280 -15.817 -0.820 1.00 66.44 217 ARG A C 1
ATOM 1745 O O . ARG A 1 217 ? 9.506 -14.622 -0.727 1.00 66.44 217 ARG A O 1
ATOM 1752 N N . TRP A 1 218 ? 9.651 -16.560 -1.863 1.00 65.88 218 TRP A N 1
ATOM 1753 C CA . TRP A 1 218 ? 10.453 -16.067 -2.984 1.00 65.88 218 TRP A CA 1
ATOM 1754 C C . TRP A 1 218 ? 9.677 -15.069 -3.859 1.00 65.88 218 TRP A C 1
ATOM 1756 O O . TRP A 1 218 ? 10.061 -13.905 -3.946 1.00 65.88 218 TRP A O 1
ATOM 1766 N N . LEU A 1 219 ? 8.517 -15.465 -4.397 1.00 59.47 219 LEU A N 1
ATOM 1767 C CA . LEU A 1 219 ? 7.645 -14.585 -5.193 1.00 59.47 219 LEU A CA 1
ATOM 1768 C C . LEU A 1 219 ? 7.073 -13.433 -4.359 1.00 59.47 219 LEU A C 1
ATOM 1770 O O . LEU A 1 219 ? 7.030 -12.285 -4.801 1.00 59.47 219 LEU A O 1
ATOM 1774 N N . GLY A 1 220 ? 6.660 -13.717 -3.125 1.00 57.56 220 GLY A N 1
ATOM 1775 C CA . GLY A 1 220 ? 6.147 -12.712 -2.204 1.00 57.56 220 GLY A CA 1
ATOM 1776 C C . GLY A 1 220 ? 7.210 -11.691 -1.822 1.00 57.56 220 GLY A C 1
ATOM 1777 O O . GLY A 1 220 ? 6.897 -10.506 -1.784 1.00 57.56 220 GLY A O 1
ATOM 1778 N N . HIS A 1 221 ? 8.476 -12.079 -1.635 1.00 61.91 221 HIS A N 1
ATOM 1779 C CA . HIS A 1 221 ? 9.541 -11.098 -1.412 1.00 61.91 221 HIS A CA 1
ATOM 1780 C C . HIS A 1 221 ? 9.636 -10.081 -2.552 1.00 61.91 221 HIS A C 1
ATOM 1782 O O . HIS A 1 221 ? 9.907 -8.916 -2.288 1.00 61.91 221 HIS A O 1
ATOM 1788 N N . TRP A 1 222 ? 9.388 -10.490 -3.794 1.00 57.81 222 TRP A N 1
ATOM 1789 C CA . TRP A 1 222 ? 9.512 -9.616 -4.957 1.00 57.81 222 TRP A CA 1
ATOM 1790 C C . TRP A 1 222 ? 8.298 -8.691 -5.094 1.00 57.81 222 TRP A C 1
ATOM 1792 O O . TRP A 1 222 ? 8.443 -7.469 -5.149 1.00 57.81 222 TRP A O 1
ATOM 1802 N N . PHE A 1 223 ? 7.085 -9.250 -5.058 1.00 53.53 223 PHE A N 1
ATOM 1803 C CA . PHE A 1 223 ? 5.852 -8.478 -5.246 1.00 53.53 223 PHE A CA 1
ATOM 1804 C C . PHE A 1 223 ? 5.455 -7.648 -4.015 1.00 53.53 223 PHE A C 1
ATOM 1806 O O . PHE A 1 223 ? 4.993 -6.513 -4.161 1.00 53.53 223 PHE A O 1
ATOM 1813 N N . TYR A 1 224 ? 5.678 -8.139 -2.789 1.00 60.44 224 TYR A N 1
ATOM 1814 C CA . TYR A 1 224 ? 5.379 -7.354 -1.583 1.00 60.44 224 TYR A CA 1
ATOM 1815 C C . TYR A 1 224 ? 6.356 -6.195 -1.384 1.00 60.44 224 TYR A C 1
ATOM 1817 O O . TYR A 1 224 ? 5.939 -5.156 -0.867 1.00 60.44 224 TYR A O 1
ATOM 1825 N N . LYS A 1 225 ? 7.602 -6.298 -1.874 1.00 62.41 225 LYS A N 1
ATOM 1826 C CA . LYS A 1 225 ? 8.558 -5.176 -1.865 1.00 62.41 225 LYS A CA 1
ATOM 1827 C C . LYS A 1 225 ? 8.126 -4.010 -2.762 1.00 62.41 225 LYS A C 1
ATOM 1829 O O . LYS A 1 225 ? 8.459 -2.868 -2.456 1.00 62.41 225 LYS A O 1
ATOM 1834 N N . PHE A 1 226 ? 7.300 -4.244 -3.785 1.00 58.66 226 PHE A N 1
ATOM 1835 C CA . PHE A 1 226 ? 6.655 -3.163 -4.548 1.00 58.66 226 PHE A CA 1
ATOM 1836 C C . PHE A 1 226 ? 5.560 -2.441 -3.742 1.00 58.66 226 PHE A C 1
ATOM 1838 O O . PHE A 1 226 ? 5.416 -1.218 -3.810 1.00 58.66 226 PHE A O 1
ATOM 1845 N N . GLY A 1 227 ? 4.820 -3.179 -2.908 1.00 67.12 227 GLY A N 1
ATOM 1846 C CA . GLY A 1 227 ? 3.887 -2.609 -1.930 1.00 67.12 227 GLY A CA 1
ATOM 1847 C C . GLY A 1 227 ? 4.571 -1.961 -0.718 1.00 67.12 227 GLY A C 1
ATOM 1848 O O . GLY A 1 227 ? 3.941 -1.168 -0.018 1.00 67.12 227 GLY A O 1
ATOM 1849 N N . ALA A 1 228 ? 5.851 -2.261 -0.470 1.00 73.31 228 ALA A N 1
ATOM 1850 C CA . ALA A 1 228 ? 6.602 -1.756 0.679 1.00 73.31 228 ALA A CA 1
ATOM 1851 C C . ALA A 1 228 ? 6.731 -0.252 0.682 1.00 73.31 228 ALA A C 1
ATOM 1853 O O . ALA A 1 228 ? 6.448 0.385 1.689 1.00 73.31 228 ALA A O 1
ATOM 1854 N N . LEU A 1 229 ? 7.093 0.319 -0.461 1.00 77.56 229 LEU A N 1
ATOM 1855 C CA . LEU A 1 229 ? 7.302 1.752 -0.573 1.00 77.56 229 LEU A CA 1
ATOM 1856 C C . LEU A 1 229 ? 6.022 2.530 -0.209 1.00 77.56 229 LEU A C 1
ATOM 1858 O O . LEU A 1 229 ? 6.095 3.513 0.522 1.00 77.56 229 LEU A O 1
ATOM 1862 N N . HIS A 1 230 ? 4.843 2.019 -0.585 1.00 77.56 230 HIS A N 1
ATOM 1863 C CA . HIS A 1 230 ? 3.553 2.591 -0.181 1.00 77.56 230 HIS A CA 1
ATOM 1864 C C . HIS A 1 230 ? 3.316 2.519 1.334 1.00 77.56 230 HIS A C 1
ATOM 1866 O O . HIS A 1 230 ? 2.827 3.478 1.935 1.00 77.56 230 HIS A O 1
ATOM 1872 N N . ALA A 1 231 ? 3.620 1.381 1.960 1.00 77.94 231 ALA A N 1
ATOM 1873 C CA . ALA A 1 231 ? 3.404 1.187 3.391 1.00 77.94 231 ALA A CA 1
ATOM 1874 C C . ALA A 1 231 ? 4.383 2.012 4.236 1.00 77.94 231 ALA A C 1
ATOM 1876 O O . ALA A 1 231 ? 3.967 2.670 5.189 1.00 77.94 231 ALA A O 1
ATOM 1877 N N . VAL A 1 232 ? 5.655 2.051 3.833 1.00 82.31 232 VAL A N 1
ATOM 1878 C CA . VAL A 1 232 ? 6.697 2.888 4.441 1.00 82.31 232 VAL A CA 1
ATOM 1879 C C . VAL A 1 232 ? 6.320 4.359 4.304 1.00 82.31 232 VAL A C 1
ATOM 1881 O O . VAL A 1 232 ? 6.399 5.101 5.280 1.00 82.31 232 VAL A O 1
ATOM 1884 N N . TYR A 1 233 ? 5.855 4.782 3.127 1.00 85.69 233 TYR A N 1
ATOM 1885 C CA . TYR A 1 233 ? 5.393 6.151 2.924 1.00 85.69 233 TYR A CA 1
ATOM 1886 C C . TYR A 1 233 ? 4.184 6.471 3.811 1.00 85.69 233 TYR A C 1
ATOM 1888 O O . TYR A 1 233 ? 4.155 7.509 4.465 1.00 85.69 233 TYR A O 1
ATOM 1896 N N . THR A 1 234 ? 3.226 5.548 3.929 1.00 84.38 234 THR A N 1
ATOM 1897 C CA . THR A 1 234 ? 2.079 5.692 4.841 1.00 84.38 234 THR A CA 1
ATOM 1898 C C . THR A 1 234 ? 2.529 5.858 6.294 1.00 84.38 234 THR A C 1
ATOM 1900 O O . THR A 1 234 ? 2.053 6.760 6.981 1.00 84.38 234 THR A O 1
ATOM 1903 N N . TYR A 1 235 ? 3.482 5.044 6.754 1.00 84.94 235 TYR A N 1
ATOM 1904 C CA . TYR A 1 235 ? 4.065 5.174 8.090 1.00 84.94 235 TYR A CA 1
ATOM 1905 C C . TYR A 1 235 ? 4.741 6.530 8.287 1.00 84.94 235 TYR A C 1
ATOM 1907 O O . TYR A 1 235 ? 4.503 7.196 9.292 1.00 84.94 235 TYR A O 1
ATOM 1915 N N . PHE A 1 236 ? 5.526 6.973 7.305 1.00 87.81 236 PHE A N 1
ATOM 1916 C CA . PHE A 1 236 ? 6.194 8.268 7.343 1.00 87.81 236 PHE A CA 1
ATOM 1917 C C . PHE A 1 236 ? 5.195 9.430 7.420 1.00 87.81 236 PHE A C 1
ATOM 1919 O O . PHE A 1 236 ? 5.398 10.363 8.194 1.00 87.81 236 PHE A O 1
ATOM 1926 N N . ILE A 1 237 ? 4.078 9.369 6.687 1.00 87.06 237 ILE A N 1
ATOM 1927 C CA . ILE A 1 237 ? 3.027 10.397 6.750 1.00 87.06 237 ILE A CA 1
ATOM 1928 C C . ILE A 1 237 ? 2.485 10.531 8.180 1.00 87.06 237 ILE A C 1
ATOM 1930 O O . ILE A 1 237 ? 2.300 11.659 8.650 1.00 87.06 237 ILE A O 1
ATOM 1934 N N . ILE A 1 238 ? 2.264 9.400 8.859 1.00 84.12 238 ILE A N 1
ATOM 1935 C CA . ILE A 1 238 ? 1.689 9.328 10.211 1.00 84.12 238 ILE A CA 1
ATOM 1936 C C . ILE A 1 238 ? 2.710 9.750 11.268 1.00 84.12 238 ILE A C 1
ATOM 1938 O O . ILE A 1 238 ? 2.437 10.641 12.068 1.00 84.12 238 ILE A O 1
ATOM 1942 N N . HIS A 1 239 ? 3.888 9.128 11.262 1.00 83.88 239 HIS A N 1
ATOM 1943 C CA . HIS A 1 239 ? 4.866 9.223 12.347 1.00 83.88 239 HIS A CA 1
ATOM 1944 C C . HIS A 1 239 ? 5.987 10.235 12.091 1.00 83.88 239 HIS A C 1
ATOM 1946 O O . HIS A 1 239 ? 6.774 10.494 12.991 1.00 83.88 239 HIS A O 1
ATOM 1952 N N . GLN A 1 240 ? 6.070 10.808 10.887 1.00 85.12 240 GLN A N 1
ATOM 1953 C CA . GLN A 1 240 ? 7.131 11.731 10.446 1.00 85.12 240 GLN A CA 1
ATOM 1954 C C . GLN A 1 240 ? 8.557 11.162 10.521 1.00 85.12 240 GLN A C 1
ATOM 1956 O O . GLN A 1 240 ? 9.531 11.906 10.447 1.00 85.12 240 GLN A O 1
ATOM 1961 N N . GLN A 1 241 ? 8.678 9.842 10.627 1.00 86.94 241 GLN A N 1
ATOM 1962 C CA . GLN A 1 241 ? 9.937 9.111 10.682 1.00 86.94 241 GLN A CA 1
ATOM 1963 C C . GLN A 1 241 ? 9.817 7.816 9.884 1.00 86.94 241 GLN A C 1
ATOM 1965 O O . GLN A 1 241 ? 8.711 7.339 9.615 1.00 86.94 241 GLN A O 1
ATOM 1970 N N . LEU A 1 242 ? 10.953 7.247 9.493 1.00 86.75 242 LEU A N 1
ATOM 1971 C CA . LEU A 1 242 ? 10.975 5.939 8.847 1.00 86.75 242 LEU A CA 1
ATOM 1972 C C . LEU A 1 242 ? 10.672 4.831 9.865 1.00 86.75 242 LEU A C 1
ATOM 1974 O O . LEU A 1 242 ? 10.943 4.999 11.057 1.00 86.75 242 LEU A O 1
ATOM 1978 N N . PRO A 1 243 ? 10.087 3.708 9.424 1.00 82.56 243 PRO A N 1
ATOM 1979 C CA . PRO A 1 243 ? 9.849 2.584 10.309 1.00 82.56 243 PRO A CA 1
ATOM 1980 C C . PRO A 1 243 ? 11.171 1.960 10.782 1.00 82.56 243 PRO A C 1
ATOM 1982 O O . PRO A 1 243 ? 12.164 2.001 10.051 1.00 82.56 243 PRO A O 1
ATOM 1985 N N . PRO A 1 244 ? 11.185 1.343 11.978 1.00 78.50 244 PRO A N 1
ATOM 1986 C CA . PRO A 1 244 ? 12.378 0.693 12.518 1.00 78.50 244 PRO A CA 1
ATOM 1987 C C . PRO A 1 244 ? 12.799 -0.537 11.701 1.00 78.50 244 PRO A C 1
ATOM 1989 O O . PRO A 1 244 ? 13.974 -0.886 11.679 1.00 78.50 244 PRO A O 1
ATOM 1992 N N . SER A 1 245 ? 11.854 -1.183 11.009 1.00 77.81 245 SER A N 1
ATOM 1993 C CA . SER A 1 245 ? 12.128 -2.276 10.078 1.00 77.81 245 SER A CA 1
ATOM 1994 C C . SER A 1 245 ? 11.222 -2.222 8.849 1.00 77.81 245 SER A C 1
ATOM 1996 O O . SER A 1 245 ? 10.096 -1.715 8.889 1.00 77.81 245 SER A O 1
ATOM 1998 N N . PHE A 1 246 ? 11.733 -2.767 7.747 1.00 75.12 246 PHE A N 1
ATOM 1999 C CA . PHE A 1 246 ? 11.062 -2.835 6.445 1.00 75.12 246 PHE A CA 1
ATOM 2000 C C . PHE A 1 246 ? 10.549 -4.248 6.142 1.00 75.12 246 PHE A C 1
ATOM 2002 O O . PHE A 1 246 ? 10.132 -4.525 5.019 1.00 75.12 246 PHE A O 1
ATOM 2009 N N . ASP A 1 247 ? 10.571 -5.142 7.131 1.00 73.88 247 ASP A N 1
ATOM 2010 C CA . ASP A 1 247 ? 10.269 -6.550 6.914 1.00 73.88 247 ASP A CA 1
ATOM 2011 C C . ASP A 1 247 ? 8.761 -6.788 6.771 1.00 73.88 247 ASP A C 1
ATOM 2013 O O . ASP A 1 247 ? 7.968 -6.336 7.616 1.00 73.88 247 ASP A O 1
ATOM 2017 N N . PRO A 1 248 ? 8.341 -7.507 5.715 1.00 74.38 248 PRO A N 1
ATOM 2018 C CA . PRO A 1 248 ? 6.954 -7.882 5.557 1.00 74.38 248 PRO A C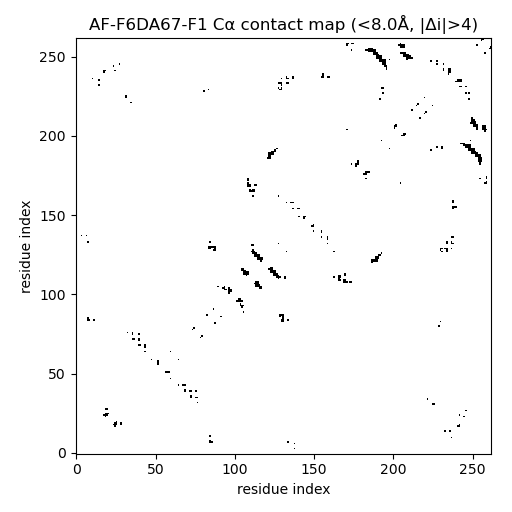A 1
ATOM 2019 C C . PRO A 1 248 ? 6.574 -8.927 6.610 1.00 74.38 248 PRO A C 1
ATOM 2021 O O . PRO A 1 248 ? 7.268 -9.918 6.827 1.00 74.38 248 PRO A O 1
ATOM 2024 N N . VAL A 1 249 ? 5.419 -8.727 7.233 1.00 77.25 249 VAL A N 1
ATOM 2025 C CA . VAL A 1 249 ? 4.747 -9.698 8.089 1.00 77.25 249 VAL A CA 1
ATOM 2026 C C . VAL A 1 249 ? 3.544 -10.240 7.339 1.00 77.25 249 VAL A C 1
ATOM 2028 O O . VAL A 1 249 ? 2.597 -9.510 7.034 1.00 77.25 249 VAL A O 1
ATOM 2031 N N . TYR A 1 250 ? 3.592 -11.537 7.070 1.00 80.50 250 TYR A N 1
ATOM 2032 C CA . TYR A 1 250 ? 2.502 -12.287 6.470 1.00 80.50 250 TYR A CA 1
ATOM 2033 C C . TYR A 1 250 ? 1.528 -12.729 7.549 1.00 80.50 250 TYR A C 1
ATOM 2035 O O . TYR A 1 250 ? 1.920 -13.090 8.667 1.00 80.50 250 TYR A O 1
ATOM 2043 N N . PHE A 1 251 ? 0.247 -12.680 7.217 1.00 84.25 251 PHE A N 1
ATOM 2044 C CA . PHE A 1 251 ? -0.797 -13.019 8.158 1.00 84.25 251 PHE A CA 1
ATOM 2045 C C . PHE A 1 251 ? -1.954 -13.753 7.506 1.00 84.25 251 PHE A C 1
ATOM 2047 O O . PHE A 1 251 ? -2.214 -13.634 6.306 1.00 84.25 251 PHE A O 1
ATOM 2054 N N . GLN A 1 252 ? -2.663 -14.479 8.357 1.00 86.31 252 GLN A N 1
ATOM 2055 C CA . GLN A 1 252 ? -3.893 -15.172 8.042 1.00 86.31 252 GLN A CA 1
ATOM 2056 C C . GLN A 1 252 ? -4.894 -14.964 9.178 1.00 86.31 252 GLN A C 1
ATOM 2058 O O . GLN A 1 252 ? -4.526 -14.906 10.352 1.00 86.31 252 GLN A O 1
ATOM 2063 N N . ALA A 1 253 ? -6.162 -14.849 8.823 1.00 87.44 253 ALA A N 1
ATOM 2064 C CA . ALA A 1 253 ? -7.296 -14.895 9.734 1.00 87.44 253 ALA A CA 1
ATOM 2065 C C . ALA A 1 253 ? -8.479 -15.521 8.996 1.00 87.44 253 ALA A C 1
ATOM 2067 O O . ALA A 1 253 ? -8.482 -15.570 7.768 1.00 87.44 253 ALA A O 1
ATOM 2068 N N . THR A 1 254 ? -9.494 -15.978 9.710 1.00 89.44 254 THR A N 1
ATOM 2069 C CA . THR A 1 254 ? -10.806 -16.227 9.101 1.00 89.44 254 THR A CA 1
ATOM 2070 C C . THR A 1 254 ? -11.665 -14.969 9.182 1.00 89.44 254 THR A C 1
ATOM 2072 O O . THR A 1 254 ? -11.431 -14.091 10.019 1.00 89.44 254 THR A O 1
ATOM 2075 N N . VAL A 1 255 ? -12.681 -14.855 8.324 1.00 86.12 255 VAL A N 1
ATOM 2076 C CA . VAL A 1 255 ? -13.687 -13.789 8.463 1.00 86.12 255 VAL A CA 1
ATOM 2077 C C . VAL A 1 255 ? -14.317 -13.849 9.859 1.00 86.12 255 VAL A C 1
ATOM 2079 O O . VAL A 1 255 ? -14.469 -12.803 10.488 1.00 86.12 255 VAL A O 1
ATOM 2082 N N . GLY A 1 256 ? -14.591 -15.054 10.373 1.00 84.50 256 GLY A N 1
ATOM 2083 C CA . GLY A 1 256 ? -15.092 -15.310 11.726 1.00 84.50 256 GLY A CA 1
ATOM 2084 C C . GLY A 1 256 ? -14.187 -14.768 12.839 1.00 84.50 256 GLY A C 1
ATOM 2085 O O . GLY A 1 256 ? -14.689 -14.118 13.759 1.00 84.50 256 GLY A O 1
ATOM 2086 N N . ASP A 1 257 ? -12.864 -14.942 12.724 1.00 85.94 257 ASP A N 1
ATOM 2087 C CA . ASP A 1 257 ? -11.880 -14.367 13.659 1.00 85.94 257 ASP A CA 1
ATOM 2088 C C . ASP A 1 257 ? -11.949 -12.831 13.667 1.00 85.94 257 ASP A C 1
ATOM 2090 O O . ASP A 1 257 ? -11.951 -12.201 14.727 1.00 85.94 257 ASP A O 1
ATOM 2094 N N . VAL A 1 258 ? -12.035 -12.218 12.481 1.00 83.19 258 VAL A N 1
ATOM 2095 C CA . VAL A 1 258 ? -12.055 -10.756 12.310 1.00 83.19 258 VAL A CA 1
ATOM 2096 C C . VAL A 1 258 ? -13.307 -10.127 12.917 1.00 83.19 258 VAL A C 1
ATOM 2098 O O . VAL A 1 258 ? -13.242 -9.036 13.487 1.00 83.19 258 VAL A O 1
ATOM 2101 N N . ILE A 1 259 ? -14.452 -10.800 12.807 1.00 85.69 259 ILE A N 1
ATOM 2102 C CA . ILE A 1 259 ? -15.726 -10.301 13.335 1.00 85.69 259 ILE A CA 1
ATOM 2103 C C . ILE A 1 259 ? -16.025 -10.768 14.767 1.00 85.69 259 ILE A C 1
ATOM 2105 O O . ILE A 1 259 ? -16.966 -10.257 15.381 1.00 85.69 259 ILE A O 1
ATOM 2109 N N . GLY A 1 260 ? -15.207 -11.662 15.326 1.00 81.31 260 GLY A N 1
ATOM 2110 C CA . GLY A 1 260 ? -15.313 -12.130 16.708 1.00 81.31 260 GLY A CA 1
ATOM 2111 C C . GLY A 1 260 ? -16.455 -13.117 16.942 1.00 81.31 260 GLY A C 1
ATOM 2112 O O . GLY A 1 260 ? -17.126 -13.020 17.964 1.00 81.31 260 GLY A O 1
ATOM 2113 N N . ILE A 1 261 ? -16.700 -14.017 15.985 1.00 78.81 261 ILE A N 1
ATOM 2114 C CA . ILE A 1 261 ? -17.640 -15.148 16.137 1.00 78.81 261 ILE A CA 1
ATOM 2115 C C . ILE A 1 261 ? -16.914 -16.415 16.645 1.00 78.81 261 ILE A C 1
ATOM 2117 O O . ILE A 1 261 ? -17.561 -17.370 17.067 1.00 78.81 261 ILE A O 1
ATOM 2121 N N . HIS A 1 262 ? -15.576 -16.393 16.667 1.00 60.81 262 HIS A N 1
ATOM 2122 C CA . HIS A 1 262 ? -14.696 -17.427 17.224 1.00 60.81 262 HIS A CA 1
ATOM 2123 C C . HIS A 1 262 ? -13.787 -16.851 18.310 1.00 60.81 262 HIS A C 1
ATOM 2125 O O . HIS A 1 262 ? -13.456 -15.637 18.232 1.00 60.81 262 HIS A O 1
#

Solvent-accessible surface area (backbone atoms only — not comparable to full-atom values): 14078 Å² total; per-residue (Å²): 116,72,66,59,59,52,47,47,51,50,54,50,50,53,48,52,50,52,31,63,72,32,69,70,34,40,52,50,49,52,53,50,52,52,51,46,51,49,50,33,48,54,53,49,49,52,50,48,53,51,48,27,67,74,50,81,60,60,78,78,57,69,68,57,53,51,49,53,40,50,50,47,38,50,46,70,58,50,46,57,68,70,37,40,62,74,48,51,72,65,58,53,50,30,54,50,34,35,72,76,68,74,39,66,60,58,51,74,46,34,92,36,28,33,37,32,63,48,98,87,59,40,30,39,53,46,74,58,47,39,24,58,56,50,50,51,50,52,55,50,50,54,59,28,57,77,67,75,47,90,57,71,68,58,53,26,52,51,48,52,50,52,51,54,48,24,52,52,47,22,37,51,46,52,45,54,34,36,76,69,68,76,38,57,49,83,33,45,32,34,39,68,45,34,56,80,62,39,61,70,43,28,81,68,35,55,46,37,79,45,84,65,55,72,67,53,39,55,56,40,56,57,59,49,54,67,53,39,60,51,52,49,49,37,46,24,72,41,68,74,42,79,69,98,66,89,54,74,39,38,33,38,30,34,44,25,42,38,57,60,80,100

pLDDT: mean 79.89, std 7.8, range [47.5, 91.81]

Nearest PDB structures (foldseek):
  6yxx-assembly1_E4  TM=3.183E-01  e=3.796E+00  Trypanosoma brucei brucei
  7zw6-assembly1_A  TM=1.679E-01  e=6.375E+00  Synechocystis sp. PCC 6803

Organism: Thiomicrospira cyclica (strain DSM 14477 / JCM 11371 / ALM1) (NCBI:txid717773)

Mean predicted aligned error: 8.21 Å

Sequence (262 aa):
MNNEWLFRVNETWRFTKALVASQPGRHFLWQHLLNTLLIAGLLTLSFFIVMFGFYEGTPMRRRSVAISFSLLLTFLIIYPLATMPFFSFKDLVNKISLRLAGRRIFTNLSDHVFYSQDSGGQITLHLAKAHHVLAQKHAYLRQQLIKGKTDSAQVSKHLSLALAKSIRDAVRLSKELVKSGRLNPQQTITGATYGYLFGTAKSKLKLRRVEPGLVKRWLGHWFYKFGALHAVYTYFIIHQQLPPSFDPVYFQATVGDVIGIH